Protein AF-A0A2N0NJD1-F1 (afdb_monomer)

Nearest PDB structures (foldseek):
  6ifa-assembly2_C  TM=8.852E-01  e=9.159E-03  Entamoeba histolytica HM-1:IMSS
  6ifb-assembly1_B  TM=8.569E-01  e=1.689E-02  Entamoeba histolytica HM-1:IMSS
  4owl-assembly1_D  TM=7.305E-01  e=5.613E-03  Vibrio vulnificus CMCP6
  6e4r-assembly2_B  TM=7.766E-01  e=2.756E-02  Drosophila melanogaster
  6i0z-assembly2_B  TM=6.378E-01  e=3.470E+00  Homo sapiens

Sequence (253 aa):
MQLWYFNGGFIVNKRSGFVLDVVVGAKCQTGTRIVQYQKHDEPSRGQEWEYNYEDNSFYLKFNRNFVLDVSGTNIIHLWDKHGGKNQQFISQKWDGDSAVIENSETNIIDNFKFLPKLSQNFLEILDDDEYYDVNIEVANWMEQNFDLIYQTSYEIDSFLDLQSYYNDLISNEPDKIFKSPQITVIQNDNLQISEIQVWEHVLKWGVSQNSAKLPSNLEDYLQEDFNTLKNTLRQYIPFIRFYNLTSKEVNHQ

Structure (mmCIF, N/CA/C/O backbone):
data_AF-A0A2N0NJD1-F1
#
_entry.id   AF-A0A2N0NJD1-F1
#
loop_
_atom_site.group_PDB
_atom_site.id
_atom_site.type_symbol
_atom_site.label_atom_id
_atom_site.label_alt_id
_atom_site.label_comp_id
_atom_site.label_asym_id
_atom_site.label_entity_id
_atom_site.label_seq_id
_atom_site.pdbx_PDB_ins_code
_atom_site.Cartn_x
_atom_site.Cartn_y
_atom_site.Cartn_z
_atom_site.occupancy
_atom_site.B_iso_or_equiv
_atom_site.auth_seq_id
_atom_site.auth_comp_id
_atom_site.auth_asym_id
_atom_site.auth_atom_id
_atom_site.pdbx_PDB_model_num
ATOM 1 N N . MET A 1 1 ? -1.152 -7.306 -11.206 1.00 40.81 1 MET A N 1
ATOM 2 C CA . MET A 1 1 ? 0.180 -7.855 -10.900 1.00 40.81 1 MET A CA 1
ATOM 3 C C . MET A 1 1 ? 0.562 -8.970 -11.867 1.00 40.81 1 MET A C 1
ATOM 5 O O . MET A 1 1 ? -0.055 -10.038 -11.879 1.00 40.81 1 MET A O 1
ATOM 9 N N . GLN A 1 2 ? 1.576 -8.709 -12.688 1.00 43.69 2 GLN A N 1
ATOM 10 C CA . GLN A 1 2 ? 2.369 -9.738 -13.353 1.00 43.69 2 GLN A CA 1
ATOM 11 C C . GLN A 1 2 ? 3.637 -9.911 -12.515 1.00 43.69 2 GLN A C 1
ATOM 13 O O . GLN A 1 2 ? 4.541 -9.091 -12.581 1.00 43.69 2 GLN A O 1
ATOM 18 N N . LEU A 1 3 ? 3.667 -10.931 -11.662 1.00 58.75 3 LEU A N 1
ATOM 19 C CA . LEU A 1 3 ? 4.837 -11.222 -10.839 1.00 58.75 3 LEU A CA 1
ATOM 20 C C . LEU A 1 3 ? 5.827 -12.031 -11.678 1.00 58.75 3 LEU A C 1
ATOM 22 O O . LEU A 1 3 ? 5.439 -13.069 -12.207 1.00 58.75 3 LEU A O 1
ATOM 26 N N . TRP A 1 4 ? 7.074 -11.580 -11.794 1.00 72.69 4 TRP A N 1
ATOM 27 C CA . TRP A 1 4 ? 8.116 -12.253 -12.573 1.00 72.69 4 TRP A CA 1
ATOM 28 C C . TRP A 1 4 ? 9.214 -12.797 -11.661 1.00 72.69 4 TRP A C 1
ATOM 30 O O . TRP A 1 4 ? 9.574 -12.156 -10.678 1.00 72.69 4 TRP A O 1
ATOM 40 N N . TYR A 1 5 ? 9.751 -13.974 -11.975 1.00 73.44 5 TYR A N 1
ATOM 41 C CA . TYR A 1 5 ? 10.909 -14.535 -11.280 1.00 73.44 5 TYR A CA 1
ATOM 42 C C . TYR A 1 5 ? 11.916 -15.102 -12.276 1.00 73.44 5 TYR A C 1
ATOM 44 O O . TYR A 1 5 ? 11.545 -15.650 -13.313 1.00 73.44 5 TYR A O 1
ATOM 52 N N . PHE A 1 6 ? 13.200 -14.984 -11.948 1.00 78.62 6 PHE A N 1
ATOM 53 C CA . PHE A 1 6 ? 14.270 -15.608 -12.713 1.00 78.62 6 PHE A CA 1
ATOM 54 C C . PHE A 1 6 ? 14.612 -16.971 -12.111 1.00 78.62 6 PHE A C 1
ATOM 56 O O . PHE A 1 6 ? 14.888 -17.075 -10.918 1.00 78.62 6 PHE A O 1
ATOM 63 N N . ASN A 1 7 ? 14.593 -18.025 -12.926 1.00 78.56 7 ASN A N 1
ATOM 64 C CA . ASN A 1 7 ? 14.835 -19.400 -12.469 1.00 78.56 7 ASN A CA 1
ATOM 65 C C . ASN A 1 7 ? 16.216 -19.956 -12.863 1.00 78.56 7 ASN A C 1
ATOM 67 O O . ASN A 1 7 ? 16.412 -21.169 -12.832 1.00 78.56 7 ASN A O 1
ATOM 71 N N . GLY A 1 8 ? 17.157 -19.090 -13.253 1.00 76.62 8 GLY A N 1
ATOM 72 C CA . GLY A 1 8 ? 18.490 -19.496 -13.713 1.00 76.62 8 GLY A CA 1
ATOM 73 C C . GLY A 1 8 ? 18.597 -19.758 -15.218 1.00 76.62 8 GLY A C 1
ATOM 74 O O . GLY A 1 8 ? 19.652 -20.178 -15.682 1.00 76.62 8 GLY A O 1
ATOM 75 N N . GLY A 1 9 ? 17.533 -19.501 -15.981 1.00 83.44 9 GLY A N 1
ATOM 76 C CA . GLY A 1 9 ? 17.564 -19.553 -17.447 1.00 83.44 9 GLY A CA 1
ATOM 77 C C . GLY A 1 9 ? 16.397 -18.836 -18.124 1.00 83.44 9 GLY A C 1
ATOM 78 O O . GLY A 1 9 ? 16.522 -18.397 -19.259 1.00 83.44 9 GLY A O 1
ATOM 79 N N . PHE A 1 10 ? 15.279 -18.665 -17.421 1.00 85.62 10 PHE A N 1
ATOM 80 C CA . PHE A 1 10 ? 14.082 -17.996 -17.915 1.00 85.62 10 PHE A CA 1
ATOM 81 C C . PHE A 1 10 ? 13.632 -16.930 -16.928 1.00 85.62 10 PHE A C 1
ATOM 83 O O . PHE A 1 10 ? 13.703 -17.124 -15.711 1.00 85.62 10 PHE A O 1
ATOM 90 N N . ILE A 1 11 ? 13.102 -15.836 -17.463 1.00 85.44 11 ILE A N 1
ATOM 91 C CA . ILE A 1 11 ? 12.341 -14.851 -16.698 1.00 85.44 11 ILE A CA 1
ATOM 92 C C . ILE A 1 11 ? 10.868 -15.215 -16.878 1.00 85.44 11 ILE A C 1
ATOM 94 O O . ILE A 1 11 ? 10.326 -15.105 -17.978 1.00 85.44 11 ILE A O 1
ATOM 98 N N . VAL A 1 12 ? 10.252 -15.733 -15.817 1.00 80.25 12 VAL A N 1
ATOM 99 C CA . VAL A 1 12 ? 8.957 -16.421 -15.849 1.00 80.25 12 VAL A CA 1
ATOM 100 C C . VAL A 1 12 ? 7.902 -15.589 -15.142 1.00 80.25 12 VAL A C 1
ATOM 102 O O . VAL A 1 12 ? 8.097 -15.159 -14.007 1.00 80.25 12 VAL A O 1
ATOM 105 N N . ASN A 1 13 ? 6.751 -15.417 -15.775 1.00 79.31 13 ASN A N 1
ATOM 106 C CA . ASN A 1 13 ? 5.576 -14.858 -15.140 1.00 79.31 13 ASN A CA 1
ATOM 107 C C . ASN A 1 13 ? 4.941 -15.906 -14.217 1.00 79.31 13 ASN A C 1
ATOM 109 O O . ASN A 1 13 ? 4.475 -16.950 -14.664 1.00 79.31 13 ASN A O 1
ATOM 113 N N . LYS A 1 14 ? 4.876 -15.625 -12.919 1.00 71.12 14 LYS A N 1
ATOM 114 C CA . LYS A 1 14 ? 4.351 -16.529 -11.890 1.00 71.12 14 LYS A CA 1
ATOM 115 C C . LYS A 1 14 ? 2.867 -16.861 -12.073 1.00 71.12 14 LYS A C 1
ATOM 117 O O . LYS A 1 14 ? 2.434 -17.919 -11.632 1.00 71.12 14 LYS A O 1
ATOM 122 N N . ARG A 1 15 ? 2.079 -15.967 -12.684 1.00 69.00 15 ARG A N 1
ATOM 123 C CA . ARG A 1 15 ? 0.630 -16.155 -12.867 1.00 69.00 15 ARG A CA 1
ATOM 124 C C . ARG A 1 15 ? 0.319 -17.015 -14.087 1.00 69.00 15 ARG A C 1
ATOM 126 O O . ARG A 1 15 ? -0.526 -17.897 -13.995 1.00 69.00 15 ARG A O 1
ATOM 133 N N . SER A 1 16 ? 0.944 -16.720 -15.225 1.00 82.00 16 SER A N 1
ATOM 134 C CA . SER A 1 16 ? 0.664 -17.405 -16.494 1.00 82.00 16 SER A CA 1
ATOM 135 C C . SER A 1 16 ? 1.590 -18.595 -16.756 1.00 82.00 16 SER A C 1
ATOM 137 O O . SER A 1 16 ? 1.251 -19.462 -17.554 1.00 82.00 16 SER A O 1
ATOM 139 N N . GLY A 1 17 ? 2.767 -18.635 -16.123 1.00 82.62 17 GLY A N 1
ATOM 140 C CA . GLY A 1 17 ? 3.843 -19.572 -16.453 1.00 82.62 17 GLY A CA 1
ATOM 141 C C . GLY A 1 17 ? 4.564 -19.251 -17.769 1.00 82.62 17 GLY A C 1
ATOM 142 O O . GLY A 1 17 ? 5.459 -19.993 -18.169 1.00 82.62 17 GLY A O 1
ATOM 143 N N . PHE A 1 18 ? 4.188 -18.168 -18.456 1.00 86.31 18 PHE A N 1
ATOM 144 C CA . PHE A 1 18 ? 4.833 -17.726 -19.691 1.00 86.31 18 PHE A CA 1
ATOM 145 C C . PHE A 1 18 ? 6.185 -17.074 -19.402 1.00 86.31 18 PHE A C 1
ATOM 147 O O . PHE A 1 18 ? 6.444 -16.610 -18.292 1.00 86.31 18 PHE A O 1
ATOM 154 N N . VAL A 1 19 ? 7.049 -17.034 -20.410 1.00 88.00 19 VAL A N 1
ATOM 155 C CA . VAL A 1 19 ? 8.419 -16.526 -20.290 1.00 88.00 19 VAL A CA 1
ATOM 156 C C . VAL A 1 19 ? 8.608 -15.265 -21.125 1.00 88.00 19 VAL A C 1
ATOM 158 O O . VAL A 1 19 ? 7.878 -15.048 -22.097 1.00 88.00 19 VAL A O 1
ATOM 161 N N . LEU A 1 20 ? 9.572 -14.422 -20.740 1.00 86.69 20 LEU A N 1
ATOM 162 C CA . LEU A 1 20 ? 10.016 -13.326 -21.599 1.00 86.69 20 LEU A CA 1
ATOM 163 C C . LEU A 1 20 ? 10.683 -13.893 -22.847 1.00 86.69 20 LEU A C 1
ATOM 165 O O . LEU A 1 20 ? 11.648 -14.651 -22.757 1.00 86.69 20 LEU A O 1
ATOM 169 N N . ASP A 1 21 ? 10.163 -13.481 -23.992 1.00 87.19 21 ASP A N 1
ATOM 170 C CA . ASP A 1 21 ? 10.585 -13.905 -25.312 1.00 87.19 21 ASP A CA 1
ATOM 171 C C . ASP A 1 21 ? 10.929 -12.670 -26.141 1.00 87.19 21 ASP A C 1
ATOM 173 O O . ASP A 1 21 ? 10.104 -11.779 -26.366 1.00 87.19 21 ASP A O 1
ATOM 177 N N . VAL A 1 22 ? 12.170 -12.594 -26.599 1.00 85.44 22 VAL A N 1
ATOM 178 C CA . VAL A 1 22 ? 12.527 -11.702 -27.696 1.00 85.44 22 VAL A CA 1
ATOM 179 C C . VAL A 1 22 ? 12.007 -12.364 -28.956 1.00 85.44 22 VAL A C 1
ATOM 181 O O . VAL A 1 22 ? 12.468 -13.448 -29.289 1.00 85.44 22 VAL A O 1
ATOM 184 N N . VAL A 1 23 ? 11.104 -11.716 -29.697 1.00 73.12 23 VAL A N 1
ATOM 185 C CA . VAL A 1 23 ? 10.629 -12.262 -30.979 1.00 73.12 23 VAL A CA 1
ATOM 186 C C . VAL A 1 23 ? 11.796 -12.293 -31.968 1.00 73.12 23 VAL A C 1
ATOM 188 O O . VAL A 1 23 ? 12.045 -11.340 -32.708 1.00 73.12 23 VAL A O 1
ATOM 191 N N . VAL A 1 24 ? 12.549 -13.394 -31.961 1.00 64.06 24 VAL A N 1
ATOM 192 C CA . VAL A 1 24 ? 13.722 -13.585 -32.807 1.00 64.06 24 VAL A CA 1
ATOM 193 C C . VAL A 1 24 ? 13.233 -13.983 -34.195 1.00 64.06 24 VAL A C 1
ATOM 195 O O . VAL A 1 24 ? 13.173 -15.154 -34.556 1.00 64.06 24 VAL A O 1
ATOM 198 N N . GLY A 1 25 ? 12.836 -12.989 -34.989 1.00 61.75 25 GLY A N 1
ATOM 199 C CA . GLY A 1 25 ? 12.735 -13.150 -36.437 1.00 61.75 25 GLY A CA 1
ATOM 200 C C . GLY A 1 25 ? 14.124 -13.309 -37.076 1.00 61.75 25 GLY A C 1
ATOM 201 O O . GLY A 1 25 ? 15.114 -13.624 -36.420 1.00 61.75 25 GLY A O 1
ATOM 202 N N . ALA A 1 26 ? 14.243 -13.014 -38.373 1.00 51.12 26 ALA A N 1
ATOM 203 C CA . ALA A 1 26 ? 15.507 -13.157 -39.109 1.00 51.12 26 ALA A CA 1
ATOM 204 C C . ALA A 1 26 ? 16.665 -12.262 -38.604 1.00 51.12 26 ALA A C 1
ATOM 206 O O . ALA A 1 26 ? 17.809 -12.484 -39.001 1.00 51.12 26 ALA A O 1
ATOM 207 N N . LYS A 1 27 ? 16.404 -11.252 -37.756 1.00 62.44 27 LYS A N 1
ATOM 208 C CA . LYS A 1 27 ? 17.434 -10.384 -37.160 1.00 62.44 27 LYS A CA 1
ATOM 209 C C . LYS A 1 27 ? 17.058 -9.982 -35.731 1.00 62.44 27 LYS A C 1
ATOM 211 O O . LYS A 1 27 ? 16.121 -9.217 -35.533 1.00 62.44 27 LYS A O 1
ATOM 216 N N . CYS A 1 28 ? 17.817 -10.480 -34.756 1.00 73.06 28 CYS A N 1
ATOM 217 C CA . CYS A 1 28 ? 17.850 -9.938 -33.398 1.00 73.06 28 CYS A CA 1
ATOM 218 C C . CYS A 1 28 ? 18.670 -8.645 -33.423 1.00 73.06 28 CYS A C 1
ATOM 220 O O . CYS A 1 28 ? 19.856 -8.691 -33.752 1.00 73.06 28 CYS A O 1
ATOM 222 N N . GLN A 1 29 ? 18.049 -7.511 -33.118 1.00 81.25 29 GLN A N 1
ATOM 223 C CA . GLN A 1 29 ? 18.710 -6.205 -33.147 1.00 81.25 29 GLN A CA 1
ATOM 224 C C . GLN A 1 29 ? 18.213 -5.295 -32.022 1.00 81.25 29 GLN A C 1
ATOM 226 O O . GLN A 1 29 ? 17.170 -5.534 -31.414 1.00 81.25 29 GLN A O 1
ATOM 231 N N . THR A 1 30 ? 18.950 -4.227 -31.780 1.00 78.50 30 THR A N 1
ATOM 232 C CA . THR A 1 30 ? 18.611 -3.155 -30.845 1.00 78.50 30 THR A CA 1
ATOM 233 C C . THR A 1 30 ? 17.208 -2.603 -31.108 1.00 78.50 30 THR A C 1
ATOM 235 O O . THR A 1 30 ? 16.829 -2.352 -32.254 1.00 78.50 30 THR A O 1
ATOM 238 N N . GLY A 1 31 ? 16.409 -2.475 -30.049 1.00 72.12 31 GLY A N 1
ATOM 239 C CA . GLY A 1 31 ? 15.007 -2.061 -30.110 1.00 72.12 31 GLY A CA 1
ATOM 240 C C . GLY A 1 31 ? 14.023 -3.186 -30.441 1.00 72.12 31 GLY A C 1
ATOM 241 O O . GLY A 1 31 ? 12.837 -2.914 -30.630 1.00 72.12 31 GLY A O 1
ATOM 242 N N . THR A 1 32 ? 14.468 -4.450 -30.512 1.00 75.06 32 THR A N 1
ATOM 243 C CA . THR A 1 32 ? 13.540 -5.582 -30.681 1.00 75.06 32 THR A CA 1
ATOM 244 C C . THR A 1 32 ? 12.608 -5.664 -29.476 1.00 75.06 32 THR A C 1
ATOM 246 O O . THR A 1 32 ? 13.049 -5.671 -28.323 1.00 75.06 32 THR A O 1
ATOM 249 N N . ARG A 1 33 ? 11.302 -5.725 -29.753 1.00 71.69 33 ARG A N 1
ATOM 250 C CA . ARG A 1 33 ? 10.270 -5.793 -28.720 1.00 71.69 33 ARG A CA 1
ATOM 251 C C . ARG A 1 33 ? 10.317 -7.138 -28.001 1.00 71.69 33 ARG A C 1
ATOM 253 O O . ARG A 1 33 ? 10.397 -8.189 -28.639 1.00 71.69 33 ARG A O 1
ATOM 260 N N . ILE A 1 34 ? 10.208 -7.078 -26.680 1.00 83.00 34 ILE A N 1
ATOM 261 C CA . ILE A 1 34 ? 10.097 -8.249 -25.816 1.00 83.00 34 ILE A CA 1
ATOM 262 C C . ILE A 1 34 ? 8.618 -8.509 -25.566 1.00 83.00 34 ILE A C 1
ATOM 264 O O . ILE A 1 34 ? 7.840 -7.583 -25.333 1.00 83.00 34 ILE A O 1
ATOM 268 N N . VAL A 1 35 ? 8.219 -9.768 -25.669 1.00 81.81 35 VAL A N 1
ATOM 269 C CA . VAL A 1 35 ? 6.849 -10.214 -25.438 1.00 81.81 35 VAL A CA 1
ATOM 270 C C . VAL A 1 35 ? 6.832 -11.286 -24.360 1.00 81.81 35 VAL A C 1
ATOM 272 O O . VAL A 1 35 ? 7.845 -11.898 -24.040 1.00 81.81 35 VAL A O 1
ATOM 275 N N . GLN A 1 36 ? 5.656 -11.528 -23.802 1.00 84.38 36 GLN A N 1
ATOM 276 C CA . GLN A 1 36 ? 5.410 -12.707 -22.989 1.00 84.38 36 GLN A CA 1
ATOM 277 C C . GLN A 1 36 ? 4.881 -13.819 -23.901 1.00 84.38 36 GLN A C 1
ATOM 279 O O . GLN A 1 36 ? 3.891 -13.602 -24.603 1.00 84.38 36 GLN A O 1
ATOM 284 N N . TYR A 1 37 ? 5.494 -15.003 -23.876 1.00 84.06 37 TYR A N 1
ATOM 285 C CA . TYR A 1 37 ? 5.069 -16.125 -24.716 1.00 84.06 37 TYR A CA 1
ATOM 286 C C . TYR A 1 37 ? 5.163 -17.470 -23.992 1.00 84.06 37 TYR A C 1
ATOM 288 O O . TYR A 1 37 ? 5.850 -17.609 -22.976 1.00 84.06 37 TYR A O 1
ATOM 296 N N . GLN A 1 38 ? 4.450 -18.473 -24.506 1.00 90.56 38 GLN A N 1
ATOM 297 C CA . GLN A 1 38 ? 4.580 -19.836 -24.009 1.00 90.56 38 GLN A CA 1
ATOM 298 C C . GLN A 1 38 ? 6.032 -20.297 -24.177 1.00 90.56 38 GLN A C 1
ATOM 300 O O . GLN A 1 38 ? 6.667 -20.031 -25.198 1.00 90.56 38 GLN A O 1
ATOM 305 N N . LYS A 1 39 ? 6.569 -20.984 -23.167 1.00 89.25 39 LYS A N 1
ATOM 306 C CA . LYS A 1 39 ? 7.901 -21.576 -23.269 1.00 89.25 39 LYS A CA 1
ATOM 307 C C . LYS A 1 39 ? 7.931 -22.556 -24.451 1.00 89.25 39 LYS A C 1
ATOM 309 O O . LYS A 1 39 ? 7.095 -23.457 -24.504 1.00 89.25 39 LYS A O 1
ATOM 314 N N . HIS A 1 40 ? 8.870 -22.365 -25.376 1.00 85.62 40 HIS A N 1
ATOM 315 C CA . HIS A 1 40 ? 9.064 -23.258 -26.523 1.00 85.62 40 HIS A CA 1
ATOM 316 C C . HIS A 1 40 ? 9.775 -24.551 -26.102 1.00 85.62 40 HIS A C 1
ATOM 318 O O . HIS A 1 40 ? 10.493 -24.583 -25.097 1.00 85.62 40 HIS A O 1
ATOM 324 N N . ASP A 1 41 ? 9.615 -25.601 -26.907 1.00 80.81 41 ASP A N 1
ATOM 325 C CA . ASP A 1 41 ? 10.449 -26.797 -26.798 1.00 80.81 41 ASP A CA 1
ATOM 326 C C . ASP A 1 41 ? 11.899 -26.442 -27.185 1.00 80.81 41 ASP A C 1
ATOM 328 O O . ASP A 1 41 ? 12.151 -25.787 -28.197 1.00 80.81 41 ASP A O 1
ATOM 332 N N . GLU A 1 42 ? 12.855 -26.818 -26.333 1.00 68.12 42 GLU A N 1
ATOM 333 C CA . GLU A 1 42 ? 14.268 -26.426 -26.434 1.00 68.12 42 GLU A CA 1
ATOM 334 C C . GLU A 1 42 ? 14.934 -26.868 -27.753 1.00 68.12 42 GLU A C 1
ATOM 336 O O . GLU A 1 42 ? 14.717 -28.005 -28.191 1.00 68.12 42 GLU A O 1
ATOM 341 N N . PRO A 1 43 ? 15.825 -26.036 -28.344 1.00 66.12 43 PRO A N 1
ATOM 342 C CA . PRO A 1 43 ? 16.342 -24.760 -27.822 1.00 66.12 43 PRO A CA 1
ATOM 343 C C . PRO A 1 43 ? 15.607 -23.512 -28.351 1.00 66.12 43 PRO A C 1
ATOM 345 O O . PRO A 1 43 ? 15.328 -23.403 -29.548 1.00 66.12 43 PRO A O 1
ATOM 348 N N . SER A 1 44 ? 15.402 -22.510 -27.484 1.00 77.12 44 SER A N 1
ATOM 349 C CA . SER A 1 44 ? 14.759 -21.234 -27.838 1.00 77.12 44 SER A CA 1
ATOM 350 C C . SER A 1 44 ? 15.598 -20.031 -27.428 1.00 77.12 44 SER A C 1
ATOM 352 O O . SER A 1 44 ? 15.517 -19.495 -26.323 1.00 77.12 44 SER A O 1
ATOM 354 N N . ARG A 1 45 ? 16.375 -19.545 -28.396 1.00 81.56 45 ARG A N 1
ATOM 355 C CA . ARG A 1 45 ? 17.339 -18.458 -28.198 1.00 81.56 45 ARG A CA 1
ATOM 356 C C . ARG A 1 45 ? 16.704 -17.163 -27.679 1.00 81.56 45 ARG A C 1
ATOM 358 O O . ARG A 1 45 ? 17.362 -16.441 -26.944 1.00 81.56 45 ARG A O 1
ATOM 365 N N . GLY A 1 46 ? 15.453 -16.872 -28.037 1.00 85.44 46 GLY A N 1
ATOM 366 C CA . GLY A 1 46 ? 14.742 -15.662 -27.598 1.00 85.44 46 GLY A CA 1
ATOM 367 C C . GLY A 1 46 ? 14.28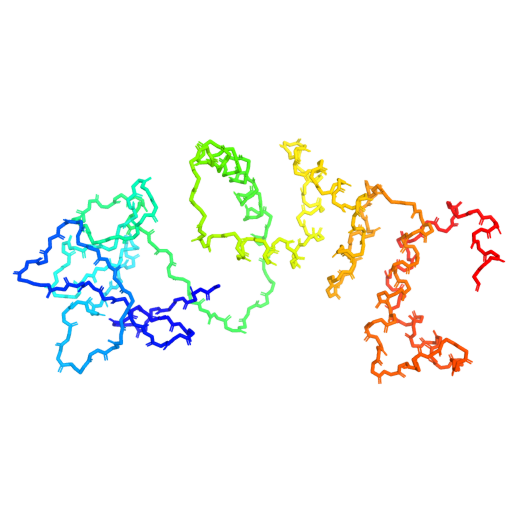1 -15.675 -26.144 1.00 85.44 46 GLY A C 1
ATOM 368 O O . GLY A 1 46 ? 13.976 -14.615 -25.603 1.00 85.44 46 GLY A O 1
ATOM 369 N N . GLN A 1 47 ? 14.244 -16.853 -25.514 1.00 89.81 47 GLN A N 1
ATOM 370 C CA . GLN A 1 47 ? 13.678 -17.055 -24.177 1.00 89.81 47 GLN A CA 1
ATOM 371 C C . GLN A 1 47 ? 14.728 -17.367 -23.106 1.00 89.81 47 GLN A C 1
ATOM 373 O O . GLN A 1 47 ? 14.395 -17.419 -21.922 1.00 89.81 47 GLN A O 1
ATOM 378 N N . GLU A 1 48 ? 15.979 -17.592 -23.509 1.00 90.44 48 GLU A N 1
ATOM 379 C CA . GLU A 1 48 ? 17.077 -17.955 -22.617 1.00 90.44 48 GLU A CA 1
ATOM 380 C C . GLU A 1 48 ? 17.866 -16.719 -22.162 1.00 90.44 48 GLU A C 1
ATOM 382 O O . GLU A 1 48 ? 18.543 -16.053 -22.954 1.00 90.44 48 GLU A O 1
ATOM 387 N N . TRP A 1 49 ? 17.830 -16.463 -20.857 1.00 89.88 49 TRP A N 1
ATOM 388 C CA . TRP A 1 49 ? 18.435 -15.308 -20.202 1.00 89.88 49 TRP A CA 1
ATOM 389 C C . TRP A 1 49 ? 19.466 -15.736 -19.156 1.00 89.88 49 TRP A C 1
ATOM 391 O O . TRP A 1 49 ? 19.299 -16.741 -18.467 1.00 89.88 49 TRP A O 1
ATOM 401 N N . GLU A 1 50 ? 20.508 -14.930 -18.990 1.00 90.25 50 GLU A N 1
ATOM 402 C CA . GLU A 1 50 ? 21.464 -15.014 -17.885 1.00 90.25 50 GLU A CA 1
ATOM 403 C C . GLU A 1 50 ? 21.463 -13.681 -17.119 1.00 90.25 50 GLU A C 1
ATOM 405 O O . GLU A 1 50 ? 21.155 -12.629 -17.684 1.00 90.25 50 GLU A O 1
ATOM 410 N N . TYR A 1 51 ? 21.792 -13.726 -15.827 1.00 84.31 51 TYR A N 1
ATOM 411 C CA . TYR A 1 51 ? 21.906 -12.542 -14.975 1.00 84.31 51 TYR A CA 1
ATOM 412 C C . TYR A 1 51 ? 23.365 -12.324 -14.584 1.00 84.31 51 TYR A C 1
ATOM 414 O O . TYR A 1 51 ? 24.023 -13.244 -14.091 1.00 84.31 51 TYR A O 1
ATOM 422 N N . ASN A 1 52 ? 23.873 -11.115 -14.800 1.00 84.12 52 ASN A N 1
ATOM 423 C CA . 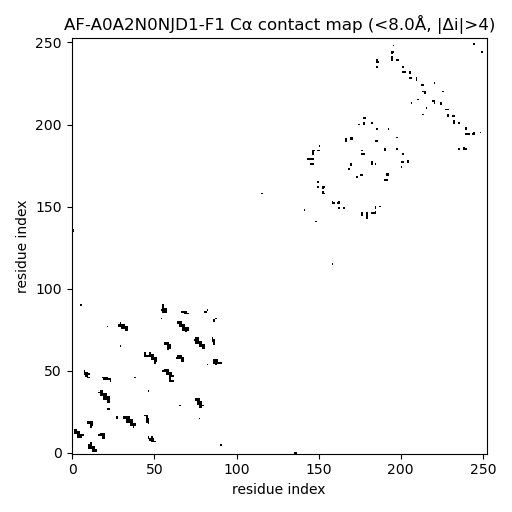ASN A 1 52 ? 25.184 -10.711 -14.321 1.00 84.12 52 ASN A CA 1
ATOM 424 C C . ASN A 1 52 ? 25.045 -9.985 -12.978 1.00 84.12 52 ASN A C 1
ATOM 426 O O . ASN A 1 52 ? 24.475 -8.903 -12.909 1.00 84.12 52 ASN A O 1
ATOM 430 N N . TYR A 1 53 ? 25.612 -10.560 -11.919 1.00 80.44 53 TYR A N 1
ATOM 431 C CA . TYR A 1 53 ? 25.587 -9.974 -10.577 1.00 80.44 53 TYR A CA 1
ATOM 432 C C . TYR A 1 53 ? 26.562 -8.800 -10.400 1.00 80.44 53 TYR A C 1
ATOM 434 O O . TYR A 1 53 ? 26.404 -8.035 -9.456 1.00 80.44 53 TYR A O 1
ATOM 442 N N . GLU A 1 54 ? 27.564 -8.645 -11.273 1.00 83.62 54 GLU A N 1
ATOM 443 C CA . GLU A 1 54 ? 28.544 -7.552 -11.161 1.00 83.62 54 GLU A CA 1
ATOM 444 C C . GLU A 1 54 ? 27.961 -6.200 -11.591 1.00 83.62 54 GLU A C 1
ATOM 446 O O . GLU A 1 54 ? 28.292 -5.169 -11.011 1.00 83.62 54 GLU A O 1
ATOM 451 N N . ASP A 1 55 ? 27.081 -6.202 -12.594 1.00 82.81 55 ASP A N 1
ATOM 452 C CA . ASP A 1 55 ? 26.455 -4.993 -13.145 1.00 82.81 55 ASP A CA 1
ATOM 453 C C . ASP A 1 55 ? 24.921 -5.028 -13.114 1.00 82.81 55 ASP A C 1
ATOM 455 O O . ASP A 1 55 ? 24.273 -4.117 -13.621 1.00 82.81 55 ASP A O 1
ATOM 459 N N . ASN A 1 56 ? 24.344 -6.062 -12.502 1.00 80.88 56 ASN A N 1
ATOM 460 C CA . ASN A 1 56 ? 22.908 -6.278 -12.367 1.00 80.88 56 ASN A CA 1
ATOM 461 C C . ASN A 1 56 ? 22.138 -6.343 -13.702 1.00 80.88 56 ASN A C 1
ATOM 463 O O . ASN A 1 56 ? 20.961 -5.995 -13.748 1.00 80.88 56 ASN A O 1
ATOM 467 N N . SER A 1 57 ? 22.763 -6.784 -14.799 1.00 83.62 57 SER A N 1
ATOM 468 C CA . SER A 1 57 ? 22.099 -6.874 -16.110 1.00 83.62 57 SER A CA 1
ATOM 469 C C . SER A 1 57 ? 21.557 -8.271 -16.427 1.00 83.62 57 SER A C 1
ATOM 471 O O . SER A 1 57 ? 22.217 -9.286 -16.200 1.00 83.62 57 SER A O 1
ATOM 473 N N . PHE A 1 58 ? 20.361 -8.327 -17.019 1.00 87.81 58 PHE A N 1
ATOM 474 C CA . PHE A 1 58 ? 19.856 -9.522 -17.701 1.00 87.81 58 PHE A CA 1
ATOM 475 C C . PHE A 1 58 ? 20.243 -9.467 -19.173 1.00 87.81 58 PHE A C 1
ATOM 477 O O . PHE A 1 58 ? 19.972 -8.465 -19.830 1.00 87.81 58 PHE A O 1
ATOM 484 N N . TYR A 1 59 ? 20.823 -10.538 -19.705 1.00 92.19 59 TYR A N 1
ATOM 485 C CA . TYR A 1 59 ? 21.235 -10.623 -21.105 1.00 92.19 59 TYR A CA 1
ATOM 486 C C . TYR A 1 59 ? 20.798 -11.925 -21.756 1.00 92.19 59 TYR A C 1
ATOM 488 O O . TYR A 1 59 ? 20.606 -12.943 -21.090 1.00 92.19 59 TYR A O 1
ATOM 496 N N . LEU A 1 60 ? 20.671 -11.897 -23.081 1.00 90.06 60 LEU A N 1
ATOM 497 C CA . LEU A 1 60 ? 20.390 -13.098 -23.857 1.00 90.06 60 LEU A CA 1
ATOM 498 C C . LEU A 1 60 ? 21.580 -14.050 -23.795 1.00 90.06 60 LEU A C 1
ATOM 500 O O . LEU A 1 60 ? 22.706 -13.691 -24.149 1.00 90.06 60 LEU A O 1
ATOM 504 N N . LYS A 1 61 ? 21.325 -15.305 -23.431 1.00 90.31 61 LYS A N 1
ATOM 505 C CA . LYS A 1 61 ? 22.372 -16.323 -23.285 1.00 90.31 61 LYS A CA 1
ATOM 506 C C . LYS A 1 61 ? 23.184 -16.537 -24.567 1.00 90.31 61 LYS A C 1
ATOM 508 O O . LYS A 1 61 ? 24.393 -16.749 -24.509 1.00 90.31 61 LYS A O 1
ATOM 513 N N . PHE A 1 62 ? 22.549 -16.436 -25.738 1.00 87.88 62 PHE A N 1
ATOM 514 C CA . PHE A 1 62 ? 23.232 -16.592 -27.028 1.00 87.88 62 PHE A CA 1
ATOM 515 C C . PHE A 1 62 ? 23.979 -15.332 -27.502 1.00 87.88 62 PHE A C 1
ATOM 517 O O . PHE A 1 62 ? 24.797 -15.434 -28.418 1.00 87.88 62 PHE A O 1
ATOM 524 N N . ASN A 1 63 ? 23.699 -14.155 -26.928 1.00 89.31 63 ASN A N 1
ATOM 525 C CA . ASN A 1 63 ? 24.381 -12.906 -27.261 1.00 89.31 63 ASN A CA 1
ATOM 526 C C . ASN A 1 63 ? 24.376 -11.926 -26.077 1.00 89.31 63 ASN A C 1
ATOM 528 O O . ASN A 1 63 ? 23.434 -11.160 -25.880 1.00 89.31 63 ASN A O 1
ATOM 532 N N . ARG A 1 64 ? 25.493 -11.906 -25.345 1.00 91.56 64 ARG A N 1
ATOM 533 C CA . ARG A 1 64 ? 25.678 -11.111 -24.120 1.00 91.56 64 ARG A CA 1
ATOM 534 C C . ARG A 1 64 ? 25.773 -9.600 -24.346 1.00 91.56 64 ARG A C 1
ATOM 536 O O . ARG A 1 64 ? 25.757 -8.846 -23.377 1.00 91.56 64 ARG A O 1
ATOM 543 N N . ASN A 1 65 ? 25.886 -9.162 -25.602 1.00 92.62 65 ASN A N 1
ATOM 544 C CA . ASN A 1 65 ? 25.851 -7.739 -25.939 1.00 92.62 65 ASN A CA 1
ATOM 545 C C . ASN A 1 65 ? 24.433 -7.178 -25.858 1.00 92.62 65 ASN A C 1
ATOM 547 O O . ASN A 1 65 ? 24.285 -5.969 -25.745 1.00 92.62 65 ASN A O 1
ATOM 551 N N . PHE A 1 66 ? 23.412 -8.037 -25.910 1.00 91.62 66 PHE A N 1
ATOM 552 C CA . PHE A 1 66 ? 22.026 -7.623 -25.805 1.00 91.62 66 PHE A CA 1
ATOM 553 C C . PHE A 1 66 ? 21.485 -7.870 -24.402 1.00 91.62 66 PHE A C 1
ATOM 555 O O . PHE A 1 66 ? 21.426 -9.012 -23.937 1.00 91.62 66 PHE A O 1
ATOM 562 N N . VAL A 1 67 ? 21.069 -6.787 -23.755 1.00 91.88 67 VAL A N 1
ATOM 563 C CA . VAL A 1 67 ? 20.519 -6.776 -22.399 1.00 91.88 67 VAL A CA 1
ATOM 564 C C . VAL A 1 67 ? 19.069 -6.307 -22.397 1.00 91.88 67 VAL A C 1
ATOM 566 O O . VAL A 1 67 ? 18.602 -5.686 -23.357 1.00 91.88 67 VAL A O 1
ATOM 569 N N . LEU A 1 68 ? 18.359 -6.601 -21.308 1.00 87.25 68 LEU A N 1
ATOM 570 C CA . LEU A 1 68 ? 17.141 -5.873 -20.976 1.00 87.25 68 LEU A CA 1
ATOM 571 C C . LEU A 1 68 ? 17.485 -4.398 -20.762 1.00 87.25 68 LEU A C 1
ATOM 573 O O . LEU A 1 68 ? 18.434 -4.068 -20.053 1.00 87.25 68 LEU A O 1
ATOM 577 N N . ASP A 1 69 ? 16.700 -3.525 -21.374 1.00 85.44 69 ASP A N 1
ATOM 578 C CA . ASP A 1 69 ? 16.831 -2.081 -21.241 1.00 85.44 69 ASP A CA 1
ATOM 579 C C . ASP A 1 69 ? 15.438 -1.462 -21.117 1.00 85.44 69 ASP A C 1
ATOM 581 O O . ASP A 1 69 ? 14.481 -1.893 -21.773 1.00 85.44 69 ASP A O 1
ATOM 585 N N . VAL A 1 70 ? 15.326 -0.472 -20.237 1.00 76.50 70 VAL A N 1
ATOM 586 C CA . VAL A 1 70 ? 14.145 0.374 -20.112 1.00 76.50 70 VAL A CA 1
ATOM 587 C C . VAL A 1 70 ? 14.366 1.645 -20.932 1.00 76.50 70 VAL A C 1
ATOM 589 O O . VAL A 1 70 ? 15.138 2.528 -20.554 1.00 76.50 70 VAL A O 1
ATOM 592 N N . SER A 1 71 ? 13.650 1.751 -22.052 1.00 67.31 71 SER A N 1
ATOM 593 C CA . SER A 1 71 ? 13.606 2.980 -22.858 1.00 67.31 71 SER A CA 1
ATOM 594 C C . SER A 1 71 ? 13.134 4.195 -22.050 1.00 67.31 71 SER A C 1
ATOM 596 O O . SER A 1 71 ? 12.424 4.055 -21.058 1.00 67.31 71 SER A O 1
ATOM 598 N N . GLY A 1 72 ? 13.404 5.409 -22.548 1.00 54.47 72 GLY A N 1
ATOM 599 C CA . GLY A 1 72 ? 12.863 6.652 -21.972 1.00 54.47 72 GLY A CA 1
ATOM 600 C C . GLY A 1 72 ? 11.326 6.730 -21.918 1.00 54.47 72 GLY A C 1
ATOM 601 O O . GLY A 1 72 ? 10.790 7.570 -21.209 1.00 54.47 72 GLY A O 1
ATOM 602 N N . THR A 1 73 ? 10.620 5.839 -22.623 1.00 55.25 73 THR A N 1
ATOM 603 C CA . THR A 1 73 ? 9.157 5.660 -22.580 1.00 55.25 73 THR A CA 1
ATOM 604 C C . THR A 1 73 ? 8.713 4.525 -21.643 1.00 55.25 73 THR A C 1
ATOM 606 O O . THR A 1 73 ? 7.594 4.040 -21.761 1.00 55.25 73 THR A O 1
ATOM 609 N N . ASN A 1 74 ? 9.582 4.044 -20.747 1.00 59.34 74 ASN A N 1
ATOM 610 C CA . ASN A 1 74 ? 9.3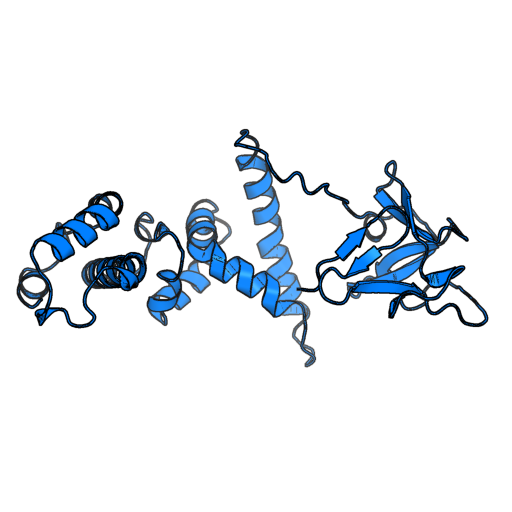22 2.956 -19.790 1.00 59.34 74 ASN A CA 1
ATOM 611 C C . ASN A 1 74 ? 8.940 1.598 -20.414 1.00 59.34 74 ASN A C 1
ATOM 613 O O . ASN A 1 74 ? 8.422 0.711 -19.737 1.00 59.34 74 ASN A O 1
ATOM 617 N N . ILE A 1 75 ? 9.228 1.398 -21.702 1.00 62.09 75 ILE A N 1
ATOM 618 C CA . ILE A 1 75 ? 9.053 0.111 -22.382 1.00 62.09 75 ILE A CA 1
ATOM 619 C C . ILE A 1 75 ? 10.325 -0.710 -22.189 1.00 62.09 75 ILE A C 1
ATOM 621 O O . ILE A 1 75 ? 11.414 -0.232 -22.527 1.00 62.09 75 ILE A O 1
ATOM 625 N N . ILE A 1 76 ? 10.169 -1.946 -21.707 1.00 76.25 76 ILE A N 1
ATOM 626 C CA . ILE A 1 76 ? 11.245 -2.940 -21.686 1.00 76.25 76 ILE A CA 1
ATOM 627 C C . ILE A 1 76 ? 11.462 -3.450 -23.112 1.00 76.25 76 ILE A C 1
ATOM 629 O O . ILE A 1 76 ? 10.548 -3.981 -23.750 1.00 76.25 76 ILE A O 1
ATOM 633 N N . HIS A 1 77 ? 12.682 -3.313 -23.609 1.00 76.50 77 HIS A N 1
ATOM 634 C CA . HIS A 1 77 ? 13.087 -3.836 -24.905 1.00 76.50 77 HIS A CA 1
ATOM 635 C C . HIS A 1 77 ? 14.468 -4.481 -24.817 1.00 76.50 77 HIS A C 1
ATOM 637 O O . HIS A 1 77 ? 15.141 -4.437 -23.787 1.00 76.50 77 HIS A O 1
ATOM 643 N N . LEU A 1 78 ? 14.901 -5.068 -25.927 1.00 87.12 78 LEU A N 1
ATOM 644 C CA . LEU A 1 78 ? 16.265 -5.539 -26.071 1.00 87.12 78 LEU A CA 1
ATOM 645 C C . LEU A 1 78 ? 17.169 -4.418 -26.598 1.00 87.12 78 LEU A C 1
ATOM 647 O O . LEU A 1 78 ? 16.835 -3.800 -27.613 1.00 87.12 78 LEU A O 1
ATOM 651 N N . TRP A 1 79 ? 18.317 -4.181 -25.965 1.00 87.94 79 TRP A N 1
ATOM 652 C CA . TRP A 1 79 ? 19.243 -3.125 -26.387 1.00 87.94 79 TRP A CA 1
ATOM 653 C C . TRP A 1 79 ? 20.710 -3.517 -26.259 1.00 87.94 79 TRP A C 1
ATOM 655 O O . TRP A 1 79 ? 21.053 -4.440 -25.519 1.00 87.94 79 TRP A O 1
ATOM 665 N N . ASP A 1 80 ? 21.575 -2.801 -26.979 1.00 94.12 80 ASP A N 1
ATOM 666 C CA . ASP A 1 80 ? 23.021 -2.932 -26.828 1.00 94.12 80 ASP A CA 1
ATOM 667 C C . ASP A 1 80 ? 23.445 -2.532 -25.415 1.00 94.12 80 ASP A C 1
ATOM 669 O O . ASP A 1 80 ? 23.054 -1.489 -24.884 1.00 94.12 80 ASP A O 1
ATOM 673 N N . LYS A 1 81 ? 24.290 -3.351 -24.805 1.00 94.00 81 LYS A N 1
ATOM 674 C CA . LYS A 1 81 ? 24.818 -3.101 -23.475 1.00 94.00 81 LYS A CA 1
ATOM 675 C C . LYS A 1 81 ? 25.683 -1.842 -23.467 1.00 94.00 81 LYS A C 1
ATOM 677 O O . LYS A 1 81 ? 26.714 -1.774 -24.132 1.00 94.00 81 LYS A O 1
ATOM 682 N N . HIS A 1 82 ? 25.282 -0.868 -22.660 1.00 92.69 82 HIS A N 1
ATOM 683 C CA . HIS A 1 82 ? 26.008 0.380 -22.410 1.00 92.69 82 HIS A CA 1
ATOM 684 C C . HIS A 1 82 ? 26.230 0.648 -20.913 1.00 92.69 82 HIS A C 1
ATOM 686 O O . HIS A 1 82 ? 26.958 1.572 -20.563 1.00 92.69 82 HIS A O 1
ATOM 692 N N . GLY A 1 83 ? 25.674 -0.189 -20.028 1.00 83.12 83 GLY A N 1
ATOM 693 C CA . GLY A 1 83 ? 25.908 -0.143 -18.580 1.00 83.12 83 GLY A CA 1
ATOM 694 C C . GLY A 1 83 ? 25.141 0.962 -17.850 1.00 83.12 83 GLY A C 1
ATOM 695 O O . GLY A 1 83 ? 25.360 1.170 -16.654 1.00 83.12 83 GLY A O 1
ATOM 696 N N . GLY A 1 84 ? 24.249 1.671 -18.546 1.00 80.25 84 GLY A N 1
ATOM 697 C CA . GLY A 1 84 ? 23.374 2.677 -17.957 1.00 80.25 84 GLY A CA 1
ATOM 698 C C . GLY A 1 84 ? 22.451 2.095 -16.887 1.00 80.25 84 GLY A C 1
ATOM 699 O O . GLY A 1 84 ? 22.160 0.901 -16.865 1.00 80.25 84 GLY A O 1
ATOM 700 N N . LYS A 1 85 ? 21.957 2.954 -15.988 1.00 76.56 85 LYS A N 1
ATOM 701 C CA . LYS A 1 85 ? 21.069 2.545 -14.882 1.00 76.56 85 LYS A CA 1
ATOM 702 C C . LYS A 1 85 ? 19.793 1.844 -15.362 1.00 76.56 85 LYS A C 1
ATOM 704 O O . LYS A 1 85 ? 19.278 0.980 -14.670 1.00 76.56 85 LYS A O 1
ATOM 709 N N . ASN A 1 86 ? 19.317 2.182 -16.556 1.00 73.25 86 ASN A N 1
ATOM 710 C CA . ASN A 1 86 ? 18.175 1.556 -17.224 1.00 73.25 86 ASN A CA 1
ATOM 711 C C . ASN A 1 86 ? 18.444 0.124 -17.733 1.00 73.25 86 ASN A C 1
ATOM 713 O O . ASN A 1 86 ? 17.532 -0.497 -18.270 1.00 73.25 86 ASN A O 1
ATOM 717 N N . GLN A 1 87 ? 19.660 -0.403 -17.554 1.00 84.38 87 GLN A N 1
ATOM 718 C CA . GLN A 1 87 ? 20.035 -1.798 -17.830 1.00 84.38 87 GLN A CA 1
ATOM 719 C C . GLN A 1 87 ? 20.308 -2.611 -16.553 1.00 84.38 87 GLN A C 1
ATOM 721 O O . GLN A 1 87 ? 20.741 -3.761 -16.638 1.00 84.38 87 GLN A O 1
ATOM 726 N N . GLN A 1 88 ? 20.091 -2.018 -15.374 1.00 79.31 88 GLN A N 1
ATOM 727 C CA . GLN A 1 88 ? 20.402 -2.614 -14.075 1.00 79.31 88 GLN A CA 1
ATOM 728 C C . GLN A 1 88 ? 19.104 -2.983 -13.347 1.00 79.31 88 GLN A C 1
ATOM 730 O O . GLN A 1 88 ? 18.262 -2.126 -13.085 1.00 79.31 88 GLN A O 1
ATOM 735 N N . PHE A 1 89 ? 18.943 -4.256 -12.997 1.00 76.75 89 PHE A N 1
ATOM 736 C CA . PHE A 1 89 ? 17.734 -4.823 -12.402 1.00 76.75 89 PHE A CA 1
ATOM 737 C C . PHE A 1 89 ? 18.081 -5.523 -11.097 1.00 76.75 89 PHE A C 1
ATOM 739 O O . PHE A 1 89 ? 18.970 -6.362 -11.064 1.00 76.75 89 PHE A O 1
ATOM 746 N N . ILE A 1 90 ? 17.364 -5.227 -10.016 1.00 69.94 90 ILE A N 1
ATOM 747 C CA . ILE A 1 90 ? 17.617 -5.874 -8.726 1.00 69.94 90 ILE A CA 1
ATOM 748 C C . ILE A 1 90 ? 16.880 -7.214 -8.685 1.00 69.94 90 ILE A C 1
ATOM 750 O O . ILE A 1 90 ? 15.652 -7.260 -8.649 1.00 69.94 90 ILE A O 1
ATOM 754 N N . SER A 1 91 ? 17.631 -8.314 -8.634 1.00 58.66 91 SER A N 1
ATOM 755 C CA . SER A 1 91 ? 17.087 -9.643 -8.345 1.00 58.66 91 SER A CA 1
ATOM 756 C C . SER A 1 91 ? 17.168 -9.931 -6.841 1.00 58.66 91 SER A C 1
ATOM 758 O O . SER A 1 91 ? 18.212 -10.367 -6.354 1.00 58.66 91 SER A O 1
ATOM 760 N N . GLN A 1 92 ? 16.078 -9.733 -6.094 1.00 54.16 92 GLN A N 1
ATOM 761 C CA . GLN A 1 92 ? 16.001 -10.148 -4.685 1.00 54.16 92 GLN A CA 1
ATOM 762 C C . GLN A 1 92 ? 15.622 -11.630 -4.573 1.00 54.16 92 GLN A C 1
ATOM 764 O O . GLN A 1 92 ? 14.726 -12.108 -5.273 1.00 54.16 92 GLN A O 1
ATOM 769 N N . LYS A 1 93 ? 16.306 -12.369 -3.692 1.00 48.81 93 LYS A N 1
ATOM 770 C CA . LYS A 1 93 ? 15.857 -13.709 -3.300 1.00 48.81 93 LYS A CA 1
ATOM 771 C C . LYS A 1 93 ? 14.664 -13.563 -2.360 1.00 48.81 93 LYS A C 1
ATOM 773 O O . LYS A 1 93 ? 14.631 -12.673 -1.517 1.00 48.81 93 LYS A O 1
ATOM 778 N N . TRP A 1 94 ? 13.659 -14.407 -2.567 1.00 42.66 94 TRP A N 1
ATOM 779 C CA . TRP A 1 94 ? 12.524 -14.492 -1.661 1.00 42.66 94 TRP A CA 1
ATOM 780 C C . TRP A 1 94 ? 12.881 -15.461 -0.538 1.00 42.66 94 TRP A C 1
ATOM 782 O O . TRP A 1 94 ? 12.730 -16.676 -0.677 1.00 42.66 94 TRP A O 1
ATOM 792 N N . ASP A 1 95 ? 13.394 -14.920 0.555 1.00 39.66 95 ASP A N 1
ATOM 793 C CA . ASP A 1 95 ? 13.747 -15.674 1.747 1.00 39.66 95 ASP A CA 1
ATOM 794 C C . ASP A 1 95 ? 12.475 -15.725 2.601 1.00 39.66 95 ASP A C 1
ATOM 796 O O . ASP A 1 95 ? 12.053 -14.721 3.167 1.00 39.66 95 ASP A O 1
ATOM 800 N N . GLY A 1 96 ? 11.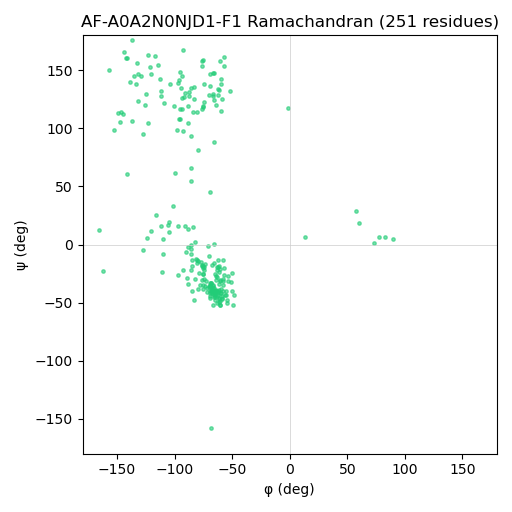801 -16.875 2.626 1.00 37.03 96 GLY A N 1
ATOM 801 C CA . GLY A 1 96 ? 10.481 -17.036 3.252 1.00 37.03 96 GLY A CA 1
ATOM 802 C C . GLY A 1 96 ? 10.432 -16.863 4.774 1.00 37.03 96 GLY A C 1
ATOM 803 O O . GLY A 1 96 ? 9.349 -16.971 5.330 1.00 37.03 96 GLY A O 1
ATOM 804 N N . ASP A 1 97 ? 11.560 -16.580 5.424 1.00 43.19 97 ASP A N 1
ATOM 805 C CA . ASP A 1 97 ? 11.676 -16.348 6.859 1.00 43.19 97 ASP A CA 1
ATOM 806 C C . ASP A 1 97 ? 12.790 -15.324 7.105 1.00 43.19 97 ASP A C 1
ATOM 808 O O . ASP A 1 97 ? 13.970 -15.661 7.024 1.00 43.19 97 ASP A O 1
ATOM 812 N N . SER A 1 98 ? 12.456 -14.078 7.446 1.00 38.62 98 SER A N 1
ATOM 813 C CA . SER A 1 98 ? 13.422 -13.233 8.152 1.00 38.62 98 SER A CA 1
ATOM 814 C C . SER A 1 98 ? 12.724 -12.242 9.074 1.00 38.62 98 SER A C 1
ATOM 816 O O . SER A 1 98 ? 12.011 -11.336 8.646 1.00 38.62 98 SER A O 1
ATOM 818 N N . ALA A 1 99 ? 12.937 -12.460 10.370 1.00 38.06 99 ALA A N 1
ATOM 819 C CA . ALA A 1 99 ? 12.540 -11.582 11.453 1.00 38.06 99 ALA A CA 1
ATOM 820 C C . ALA A 1 99 ? 13.362 -10.276 11.456 1.00 38.06 99 ALA A C 1
ATOM 822 O O . ALA A 1 99 ? 14.539 -10.270 11.102 1.00 38.06 99 ALA A O 1
ATOM 823 N N . VAL A 1 100 ? 12.681 -9.204 11.875 1.00 44.62 100 VAL A N 1
ATOM 824 C CA . VAL A 1 100 ? 13.118 -7.871 12.342 1.00 44.62 100 VAL A CA 1
ATOM 825 C C . VAL A 1 100 ? 14.633 -7.615 12.402 1.00 44.62 100 VAL A C 1
ATOM 827 O O . VAL A 1 100 ? 15.298 -8.196 13.254 1.00 44.62 100 VAL A O 1
ATOM 830 N N . ILE A 1 101 ? 15.143 -6.644 11.622 1.00 36.19 101 ILE A N 1
ATOM 831 C CA . ILE A 1 101 ? 16.412 -5.936 11.905 1.00 36.19 101 ILE A CA 1
ATOM 832 C C . ILE A 1 101 ? 16.337 -4.464 11.430 1.00 36.19 101 ILE A C 1
ATOM 834 O O . ILE A 1 101 ? 16.230 -4.213 10.234 1.00 36.19 101 ILE A O 1
ATOM 838 N N . GLU A 1 102 ? 16.387 -3.538 12.398 1.00 35.53 102 GLU A N 1
ATOM 839 C CA . GLU A 1 102 ? 16.854 -2.123 12.494 1.00 35.53 102 GLU A CA 1
ATOM 840 C C . GLU A 1 102 ? 17.201 -1.221 11.268 1.00 35.53 102 GLU A C 1
ATOM 842 O O . GLU A 1 102 ? 17.623 -0.090 11.472 1.00 35.53 102 GLU A O 1
ATOM 847 N N . ASN A 1 103 ? 16.985 -1.605 10.006 1.00 41.94 103 ASN A N 1
ATOM 848 C CA . ASN A 1 103 ? 17.283 -0.785 8.808 1.00 41.94 103 ASN A CA 1
ATOM 849 C C . ASN A 1 103 ? 16.035 -0.174 8.129 1.00 41.94 103 ASN A C 1
ATOM 851 O O . ASN A 1 103 ? 16.065 0.187 6.948 1.00 41.94 103 ASN A O 1
ATOM 855 N N . SER A 1 104 ? 14.908 -0.085 8.839 1.00 38.00 104 SER A N 1
ATOM 856 C CA . SER A 1 104 ? 13.647 0.427 8.283 1.00 38.00 104 SER A CA 1
ATOM 857 C C . SER A 1 104 ? 13.614 1.951 8.142 1.00 38.00 104 SER A C 1
ATOM 859 O O . SER A 1 104 ? 12.996 2.442 7.204 1.00 38.00 104 SER A O 1
ATOM 861 N N . GLU A 1 105 ? 14.305 2.707 8.999 1.00 33.84 105 GLU A N 1
ATOM 862 C CA . GLU A 1 105 ? 14.232 4.179 8.986 1.00 33.84 105 GLU A CA 1
ATOM 863 C C . GLU A 1 105 ? 14.861 4.799 7.725 1.00 33.84 105 GLU A C 1
ATOM 865 O O . GLU A 1 105 ? 14.295 5.718 7.138 1.00 33.84 105 GLU A O 1
ATOM 870 N N . THR A 1 106 ? 15.977 4.263 7.226 1.00 35.09 106 THR A N 1
ATOM 871 C CA . THR A 1 106 ? 16.647 4.784 6.019 1.00 35.09 106 THR A CA 1
ATOM 872 C C . THR A 1 106 ? 15.923 4.416 4.721 1.00 35.09 106 THR A C 1
ATOM 874 O O . THR A 1 106 ? 15.792 5.261 3.840 1.00 35.09 106 THR A O 1
ATOM 877 N N . ASN A 1 107 ? 15.367 3.203 4.616 1.00 40.41 107 ASN A N 1
ATOM 878 C CA . ASN A 1 107 ? 14.608 2.775 3.430 1.00 40.41 107 ASN A CA 1
ATOM 879 C C . ASN A 1 107 ? 13.228 3.441 3.315 1.00 40.41 107 ASN A C 1
ATOM 881 O O . ASN A 1 107 ? 12.744 3.667 2.207 1.00 40.41 107 ASN A O 1
ATOM 885 N N . ILE A 1 108 ? 12.594 3.770 4.443 1.00 38.56 108 ILE A N 1
ATOM 886 C CA . ILE A 1 108 ? 11.347 4.540 4.473 1.00 38.56 108 ILE A CA 1
ATOM 887 C C . ILE A 1 108 ? 11.627 5.962 3.962 1.00 38.56 108 ILE A C 1
ATOM 889 O O . ILE A 1 108 ? 11.018 6.390 2.983 1.00 38.56 108 ILE A O 1
ATOM 893 N N . ILE A 1 109 ? 12.623 6.656 4.522 1.00 37.22 109 ILE A N 1
ATOM 894 C CA . ILE A 1 109 ? 12.987 8.029 4.127 1.00 37.22 109 ILE A CA 1
ATOM 895 C C . ILE A 1 109 ? 13.387 8.128 2.639 1.00 37.22 109 ILE A C 1
ATOM 897 O O . ILE A 1 109 ? 13.013 9.096 1.966 1.00 37.22 109 ILE A O 1
ATOM 901 N N . ASP A 1 110 ? 14.092 7.130 2.096 1.00 39.75 110 ASP A N 1
ATOM 902 C CA . ASP A 1 110 ? 14.490 7.105 0.681 1.00 39.75 110 ASP A CA 1
ATOM 903 C C . ASP A 1 110 ? 13.320 6.792 -0.275 1.00 39.75 110 ASP A C 1
ATOM 905 O O . ASP A 1 110 ? 13.225 7.409 -1.341 1.00 39.75 110 ASP A O 1
ATOM 909 N N . ASN A 1 111 ? 12.371 5.931 0.117 1.00 38.97 111 ASN A N 1
ATOM 910 C CA . ASN A 1 111 ? 11.135 5.694 -0.646 1.00 38.97 111 ASN A CA 1
ATOM 911 C C . ASN A 1 111 ? 10.227 6.929 -0.679 1.00 38.97 111 ASN A C 1
ATOM 913 O O . ASN A 1 111 ? 9.582 7.219 -1.687 1.00 38.97 111 ASN A O 1
ATOM 917 N N . PHE A 1 112 ? 10.207 7.696 0.406 1.00 41.06 112 PHE A N 1
ATOM 918 C CA . PHE A 1 112 ? 9.352 8.862 0.536 1.00 41.06 112 PHE A CA 1
ATOM 919 C C . PHE A 1 112 ? 9.903 10.081 -0.234 1.00 41.06 112 PHE A C 1
ATOM 921 O O . PHE A 1 112 ? 9.134 10.774 -0.899 1.00 41.06 112 PHE A O 1
ATOM 928 N N . LYS A 1 113 ? 11.227 10.289 -0.320 1.00 43.88 113 LYS A N 1
ATOM 929 C CA . LYS A 1 113 ? 11.815 11.315 -1.218 1.00 43.88 113 LYS A CA 1
ATOM 930 C C . LYS A 1 113 ? 11.503 11.102 -2.708 1.00 43.88 113 LYS A C 1
ATOM 932 O O . LYS A 1 113 ? 11.583 12.053 -3.487 1.00 43.88 113 LYS A O 1
ATOM 937 N N . PHE A 1 114 ? 11.154 9.880 -3.111 1.00 42.09 114 PHE A N 1
ATOM 938 C CA . PHE A 1 114 ? 10.863 9.527 -4.501 1.00 42.09 114 PHE A CA 1
ATOM 939 C C . PHE A 1 114 ? 9.420 9.873 -4.921 1.00 42.09 114 PHE A C 1
ATOM 941 O O . PHE A 1 114 ? 9.178 10.214 -6.079 1.00 42.09 114 PHE A O 1
ATOM 948 N N . LEU A 1 115 ? 8.466 9.854 -3.985 1.00 43.06 115 LEU A N 1
ATOM 949 C CA . LEU A 1 115 ? 7.029 9.947 -4.272 1.00 43.06 115 LEU A CA 1
ATOM 950 C C . LEU A 1 115 ? 6.539 11.316 -4.796 1.00 43.06 115 LEU A C 1
ATOM 952 O O . LEU A 1 115 ? 5.753 11.311 -5.744 1.00 43.06 115 LEU A O 1
ATOM 956 N N . PRO A 1 116 ? 7.009 12.485 -4.310 1.00 44.94 116 PRO A N 1
ATOM 957 C CA . PRO A 1 116 ? 6.583 13.780 -4.856 1.00 44.94 116 PRO A CA 1
ATOM 958 C C . PRO A 1 116 ? 7.065 13.997 -6.290 1.00 44.94 116 PRO A C 1
ATOM 960 O O . PRO A 1 116 ? 6.321 14.477 -7.141 1.00 44.94 116 PRO A O 1
ATOM 963 N N . LYS A 1 117 ? 8.305 13.581 -6.585 1.00 42.34 117 LYS A N 1
ATOM 964 C CA . LYS A 1 117 ? 8.877 13.667 -7.933 1.00 42.34 117 LYS A CA 1
ATOM 965 C C . LYS A 1 117 ? 8.185 12.692 -8.888 1.00 42.34 117 LYS A C 1
ATOM 967 O O . LYS A 1 117 ? 7.991 13.023 -10.051 1.00 42.34 117 LYS A O 1
ATOM 972 N N . LEU A 1 118 ? 7.781 11.5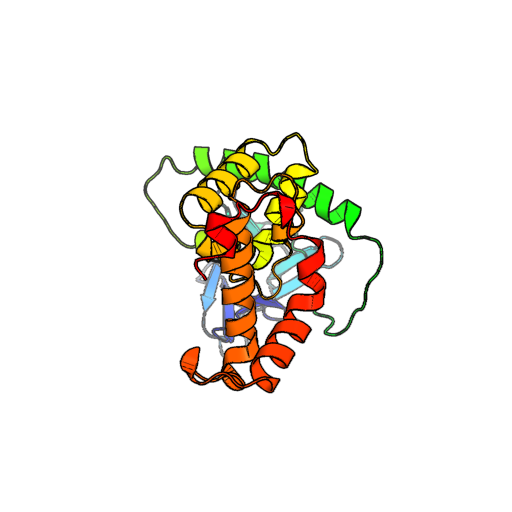21 -8.391 1.00 41.22 118 LEU A N 1
ATOM 973 C CA . LEU A 1 118 ? 7.034 10.524 -9.150 1.00 41.22 118 LEU A CA 1
ATOM 974 C C . LEU A 1 118 ? 5.602 10.996 -9.456 1.00 41.22 118 LEU A C 1
ATOM 976 O O . LEU A 1 118 ? 5.192 10.930 -10.607 1.00 41.22 118 LEU A O 1
ATOM 980 N N . SER A 1 119 ? 4.881 11.549 -8.476 1.00 42.75 119 SER A N 1
ATOM 981 C CA . SER A 1 119 ? 3.527 12.104 -8.652 1.00 42.75 119 SER A CA 1
ATOM 982 C C . SER A 1 119 ? 3.494 13.287 -9.632 1.00 42.75 119 SER A C 1
ATOM 984 O O . SER A 1 119 ? 2.660 13.333 -10.535 1.00 42.75 119 SER A O 1
ATOM 986 N N . GLN A 1 120 ? 4.461 14.207 -9.526 1.00 41.53 120 GLN A N 1
ATOM 987 C CA . GLN A 1 120 ? 4.552 15.368 -10.415 1.00 41.53 120 GLN A CA 1
ATOM 988 C C . GLN A 1 120 ? 4.943 14.979 -11.850 1.00 41.53 120 GLN A C 1
ATOM 990 O O . GLN A 1 120 ? 4.392 15.528 -12.800 1.00 41.53 120 GLN A O 1
ATOM 995 N N . ASN A 1 121 ? 5.800 13.962 -12.013 1.00 38.53 121 ASN A N 1
ATOM 996 C CA . ASN A 1 121 ? 6.071 13.365 -13.321 1.00 38.53 121 ASN A CA 1
ATOM 997 C C . ASN A 1 121 ? 4.831 12.645 -13.890 1.00 38.53 121 ASN A C 1
ATOM 99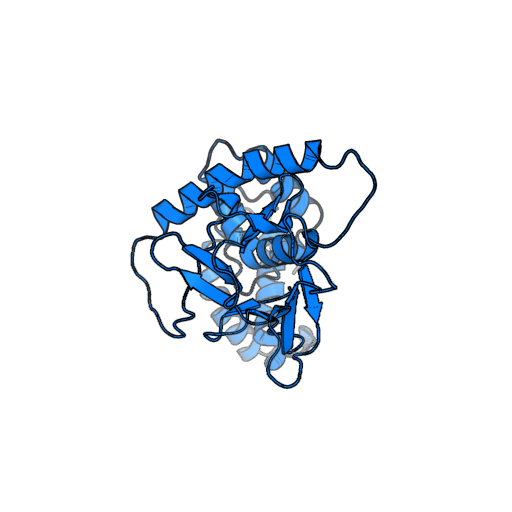9 O O . ASN A 1 121 ? 4.616 12.689 -15.092 1.00 38.53 121 ASN A O 1
ATOM 1003 N N . PHE A 1 122 ? 4.000 12.000 -13.060 1.00 34.97 122 PHE A N 1
ATOM 1004 C CA . PHE A 1 122 ? 2.764 11.354 -13.520 1.00 34.97 122 PHE A CA 1
ATOM 1005 C C . PHE A 1 122 ? 1.717 12.369 -14.006 1.00 34.97 122 PHE A C 1
ATOM 1007 O O . PHE A 1 122 ? 1.101 12.128 -15.036 1.00 34.97 122 PHE A O 1
ATOM 1014 N N . LEU A 1 123 ? 1.541 13.514 -13.338 1.00 37.66 123 LEU A N 1
ATOM 1015 C CA . LEU A 1 123 ? 0.595 14.558 -13.770 1.00 37.66 123 LEU A CA 1
ATOM 1016 C C . LEU A 1 123 ? 1.013 15.261 -15.074 1.00 37.66 123 LEU A C 1
ATOM 1018 O O . LEU A 1 123 ? 0.146 15.606 -15.868 1.00 37.66 123 LEU A O 1
ATOM 1022 N N . GLU A 1 124 ? 2.316 15.430 -15.326 1.00 39.00 124 GLU A N 1
ATOM 1023 C CA . GLU A 1 124 ? 2.829 15.960 -16.605 1.00 39.00 124 GLU A CA 1
ATOM 1024 C C . GLU A 1 124 ? 2.755 14.939 -17.758 1.00 39.00 124 GLU A C 1
ATOM 1026 O O . GLU A 1 124 ? 2.743 15.331 -18.922 1.00 39.00 124 GLU A O 1
ATOM 1031 N N . ILE A 1 125 ? 2.695 13.636 -17.454 1.00 34.12 125 ILE A N 1
ATOM 1032 C CA . ILE A 1 125 ? 2.569 12.551 -18.446 1.00 34.12 125 ILE A CA 1
ATOM 1033 C C . ILE A 1 125 ? 1.099 12.288 -18.832 1.00 34.12 125 ILE A C 1
ATOM 1035 O O . ILE A 1 125 ? 0.840 11.746 -19.902 1.00 34.12 125 ILE A O 1
ATOM 1039 N N . LEU A 1 126 ? 0.135 12.668 -17.988 1.00 34.53 126 LEU A N 1
ATOM 1040 C CA . LEU A 1 126 ? -1.294 12.352 -18.138 1.00 34.53 126 LEU A CA 1
ATOM 1041 C C . LEU A 1 126 ? -2.114 13.402 -18.918 1.00 34.53 126 LEU A C 1
ATOM 1043 O O . LEU A 1 126 ? -3.340 13.348 -18.872 1.00 34.53 126 LEU A O 1
ATOM 1047 N N . ASP A 1 127 ? -1.473 14.312 -19.658 1.00 38.34 127 ASP A N 1
ATOM 1048 C CA . ASP A 1 127 ? -2.157 15.168 -20.652 1.00 38.34 127 ASP A CA 1
ATOM 1049 C C . ASP A 1 127 ? -2.320 14.469 -22.021 1.00 38.34 127 ASP A C 1
ATOM 1051 O O . ASP A 1 127 ? -2.601 15.118 -23.023 1.00 38.34 127 ASP A O 1
ATOM 1055 N N . ASP A 1 128 ? -2.140 13.143 -22.083 1.00 37.69 128 ASP A N 1
ATOM 1056 C CA . ASP A 1 128 ? -2.425 12.344 -23.278 1.00 37.69 128 ASP A CA 1
ATOM 1057 C C . ASP A 1 128 ? -3.254 11.092 -22.923 1.00 37.69 128 ASP A C 1
ATOM 1059 O O . ASP A 1 128 ? -2.899 10.271 -22.072 1.00 37.69 128 ASP A O 1
ATOM 1063 N N . ASP A 1 129 ? -4.401 10.995 -23.590 1.00 42.78 129 ASP A N 1
ATOM 1064 C CA . ASP A 1 129 ? -5.599 10.197 -23.305 1.00 42.78 129 ASP A CA 1
ATOM 1065 C C . ASP A 1 129 ? -5.475 8.655 -23.454 1.00 42.78 129 ASP A C 1
ATOM 1067 O O . ASP A 1 129 ? -6.381 8.021 -23.997 1.00 42.78 129 ASP A O 1
ATOM 1071 N N . GLU A 1 130 ? -4.425 7.980 -22.964 1.00 36.91 130 GLU A N 1
ATOM 1072 C CA . GLU A 1 130 ? -4.366 6.500 -23.035 1.00 36.91 130 GLU A CA 1
ATOM 1073 C C . GLU A 1 130 ? -3.869 5.800 -21.748 1.00 36.91 130 GLU A C 1
ATOM 1075 O O . GLU A 1 130 ? -2.691 5.744 -21.406 1.00 36.91 130 GLU A O 1
ATOM 1080 N N . TYR A 1 131 ? -4.827 5.192 -21.046 1.00 40.25 131 TYR A N 1
ATOM 1081 C CA . TYR A 1 131 ? -4.716 4.314 -19.868 1.00 40.25 131 TYR A CA 1
ATOM 1082 C C . TYR A 1 131 ? -4.721 2.826 -20.352 1.00 40.25 131 TYR A C 1
ATOM 1084 O O . TYR A 1 131 ? -5.352 2.550 -21.370 1.00 40.25 131 TYR A O 1
ATOM 1092 N N . TYR A 1 132 ? -4.093 1.767 -19.792 1.00 41.69 132 TYR A N 1
ATOM 1093 C CA . TYR A 1 132 ? -3.832 1.234 -18.429 1.00 41.69 132 TYR A CA 1
ATOM 1094 C C . TYR A 1 132 ? -2.568 0.312 -18.471 1.00 41.69 132 TYR A C 1
ATOM 1096 O O . TYR A 1 132 ? -2.288 -0.263 -19.518 1.00 41.69 132 TYR A O 1
ATOM 1104 N N . ASP A 1 133 ? -1.729 0.150 -17.426 1.00 37.12 133 ASP A N 1
ATOM 1105 C CA . ASP A 1 133 ? -1.839 -0.970 -16.446 1.00 37.12 133 ASP A CA 1
ATOM 1106 C C . ASP A 1 133 ? -1.014 -0.778 -15.134 1.00 37.12 133 ASP A C 1
ATOM 1108 O O . ASP A 1 133 ? -0.855 -1.705 -14.338 1.00 37.12 133 ASP A O 1
ATOM 1112 N N . VAL A 1 134 ? -0.490 0.424 -14.860 1.00 38.19 134 VAL A N 1
ATOM 1113 C CA . VAL A 1 134 ? 0.310 0.712 -13.638 1.00 38.19 134 VAL A CA 1
ATOM 1114 C C . VAL A 1 134 ? -0.568 1.061 -12.421 1.00 38.19 134 VAL A C 1
ATOM 1116 O O . VAL A 1 134 ? -0.149 0.923 -11.273 1.00 38.19 134 VAL A O 1
ATOM 1119 N N . ASN A 1 135 ? -1.830 1.431 -12.648 1.00 44.25 135 ASN A N 1
ATOM 1120 C CA . ASN A 1 135 ? -2.675 2.025 -11.610 1.00 44.25 135 ASN A CA 1
ATOM 1121 C C . ASN A 1 135 ? -3.201 1.049 -10.544 1.00 44.25 135 ASN A C 1
ATOM 1123 O O . ASN A 1 135 ? -3.554 1.494 -9.463 1.00 44.25 135 ASN A O 1
ATOM 1127 N N . ILE A 1 136 ? -3.220 -0.269 -10.778 1.00 37.91 136 ILE A N 1
ATOM 1128 C CA . ILE A 1 136 ? -3.882 -1.212 -9.851 1.00 37.91 136 ILE A CA 1
ATOM 1129 C C . ILE A 1 136 ? -2.946 -1.718 -8.739 1.00 37.91 136 ILE A C 1
ATOM 1131 O O . ILE A 1 136 ? -3.412 -2.039 -7.653 1.00 37.91 136 ILE A O 1
ATOM 1135 N N . GLU A 1 137 ? -1.631 -1.798 -8.961 1.00 39.47 137 GLU A N 1
ATOM 1136 C CA . GLU A 1 137 ? -0.694 -2.334 -7.953 1.00 39.47 137 GLU A CA 1
ATOM 1137 C C . GLU A 1 137 ? -0.249 -1.273 -6.946 1.00 39.47 137 GLU A C 1
ATOM 1139 O O . GLU A 1 137 ? -0.238 -1.544 -5.748 1.00 39.47 137 GLU A O 1
ATOM 1144 N N . VAL A 1 138 ? 0.004 -0.045 -7.417 1.00 42.47 138 VAL A N 1
ATOM 1145 C CA . VAL A 1 138 ? 0.220 1.108 -6.535 1.00 42.47 138 VAL A CA 1
ATOM 1146 C C . VAL A 1 138 ? -1.070 1.424 -5.775 1.00 42.47 138 VAL A C 1
ATOM 1148 O O . VAL A 1 138 ? -1.008 1.577 -4.562 1.00 42.47 138 VAL A O 1
ATOM 1151 N N . ALA A 1 139 ? -2.245 1.411 -6.425 1.00 46.47 139 ALA A N 1
ATOM 1152 C CA . ALA A 1 139 ? -3.518 1.574 -5.714 1.00 46.47 139 ALA A CA 1
ATOM 1153 C C . ALA A 1 139 ? -3.762 0.458 -4.689 1.00 46.47 139 ALA A C 1
ATOM 1155 O O . ALA A 1 139 ? -4.043 0.771 -3.542 1.00 46.47 139 ALA A O 1
ATOM 1156 N N . ASN A 1 140 ? -3.572 -0.824 -5.031 1.00 55.34 140 ASN A N 1
ATOM 1157 C CA . ASN A 1 140 ? -3.746 -1.918 -4.066 1.00 55.34 140 ASN A CA 1
ATOM 1158 C C . ASN A 1 140 ? -2.766 -1.831 -2.892 1.00 55.34 140 ASN A C 1
ATOM 1160 O O . ASN A 1 140 ? -3.153 -2.111 -1.762 1.00 55.34 140 ASN A O 1
ATOM 1164 N N . TRP A 1 141 ? -1.500 -1.480 -3.132 1.00 62.41 141 TRP A N 1
ATOM 1165 C CA . TRP A 1 141 ? -0.532 -1.333 -2.047 1.00 62.41 141 TRP A CA 1
ATOM 1166 C C . TRP A 1 141 ? -0.863 -0.120 -1.177 1.00 62.41 141 TRP A C 1
ATOM 1168 O O . TRP A 1 141 ? -0.826 -0.242 0.043 1.00 62.41 141 TRP A O 1
ATOM 1178 N N . MET A 1 142 ? -1.245 1.014 -1.773 1.00 62.06 142 MET A N 1
ATOM 1179 C CA . MET A 1 142 ? -1.674 2.194 -1.019 1.00 62.06 142 MET A CA 1
ATOM 1180 C C . MET A 1 142 ? -2.958 1.935 -0.227 1.00 62.06 142 MET A C 1
ATOM 1182 O O . MET A 1 142 ? -3.038 2.323 0.931 1.00 62.06 142 MET A O 1
ATOM 1186 N N . GLU A 1 143 ? -3.922 1.210 -0.793 1.00 65.19 143 GLU A N 1
ATOM 1187 C CA . GLU A 1 143 ? -5.137 0.790 -0.089 1.00 65.19 143 GLU A CA 1
ATOM 1188 C C . GLU A 1 143 ? -4.830 -0.183 1.060 1.00 65.19 143 GLU A C 1
ATOM 1190 O O . GLU A 1 143 ? -5.408 -0.065 2.137 1.00 65.19 143 GLU A O 1
ATOM 1195 N N . GLN A 1 144 ? -3.902 -1.127 0.870 1.00 64.38 144 GLN A N 1
ATOM 1196 C CA . GLN A 1 144 ? -3.509 -2.088 1.912 1.00 64.38 144 GLN A CA 1
ATOM 1197 C C . GLN A 1 144 ? -2.621 -1.480 3.002 1.00 64.38 144 GLN A C 1
ATOM 1199 O O . GLN A 1 144 ? -2.595 -1.996 4.116 1.00 64.38 144 GLN A O 1
ATOM 1204 N N . ASN A 1 145 ? -1.886 -0.414 2.687 1.00 67.38 145 ASN A N 1
ATOM 1205 C CA . ASN A 1 145 ? -0.936 0.236 3.590 1.00 67.38 145 ASN A CA 1
ATOM 1206 C C . ASN A 1 145 ? -1.364 1.670 3.918 1.00 67.38 145 ASN A C 1
ATOM 1208 O O . ASN A 1 145 ? -0.521 2.498 4.260 1.00 67.38 145 ASN A O 1
ATOM 1212 N N . PHE A 1 146 ? -2.667 1.950 3.827 1.00 75.56 146 PHE A N 1
ATOM 1213 C CA . PHE A 1 146 ? -3.243 3.271 4.055 1.00 75.56 146 PHE A CA 1
ATOM 1214 C C . PHE A 1 146 ? -2.739 3.883 5.363 1.00 75.56 146 PHE A C 1
ATOM 1216 O O . PHE A 1 146 ? -2.204 4.988 5.366 1.00 75.56 146 PHE A O 1
ATOM 1223 N N . ASP A 1 147 ? -2.850 3.128 6.460 1.00 73.81 147 ASP A N 1
ATOM 1224 C CA . ASP A 1 147 ? -2.487 3.586 7.800 1.00 73.81 147 ASP A CA 1
ATOM 1225 C C . ASP A 1 147 ? -1.020 4.017 7.879 1.00 73.81 147 ASP A C 1
ATOM 1227 O O . ASP A 1 147 ? -0.716 5.080 8.417 1.00 73.81 147 ASP A O 1
ATOM 1231 N N . LEU A 1 148 ? -0.121 3.215 7.299 1.00 73.31 148 LEU A N 1
ATOM 1232 C CA . LEU A 1 148 ? 1.313 3.490 7.277 1.00 73.31 148 LEU A CA 1
ATOM 1233 C C . LEU A 1 148 ? 1.612 4.753 6.467 1.00 73.31 148 LEU A C 1
ATOM 1235 O O . LEU A 1 148 ? 2.335 5.628 6.929 1.00 73.31 148 LEU A O 1
ATOM 1239 N N . ILE A 1 149 ? 1.038 4.868 5.268 1.00 74.00 149 ILE A N 1
ATOM 1240 C CA . ILE A 1 149 ? 1.301 6.005 4.381 1.00 74.00 149 ILE A CA 1
ATOM 1241 C C . ILE A 1 149 ? 0.732 7.289 4.981 1.00 74.00 149 ILE A C 1
ATOM 1243 O O . ILE A 1 149 ? 1.398 8.323 4.952 1.00 74.00 149 ILE A O 1
ATOM 1247 N N . TYR A 1 150 ? -0.471 7.226 5.552 1.00 77.38 150 TYR A N 1
ATOM 1248 C CA . TYR A 1 150 ? -1.090 8.362 6.218 1.00 77.38 150 TYR A CA 1
ATOM 1249 C C . TYR A 1 150 ? -0.241 8.834 7.398 1.00 77.38 150 TYR A C 1
ATOM 1251 O O . TYR A 1 150 ? 0.084 10.017 7.470 1.00 77.38 150 TYR A O 1
ATOM 1259 N N . GLN A 1 151 ? 0.187 7.927 8.281 1.00 73.62 151 GLN A N 1
ATOM 1260 C CA . GLN A 1 151 ? 1.051 8.267 9.416 1.00 73.62 151 GLN A CA 1
ATOM 1261 C C . GLN A 1 151 ? 2.386 8.865 8.960 1.00 73.62 151 GLN A C 1
ATOM 1263 O O . GLN A 1 151 ? 2.716 9.980 9.361 1.00 73.62 151 GLN A O 1
ATOM 1268 N N . THR A 1 152 ? 3.108 8.197 8.054 1.00 69.56 152 THR A N 1
ATOM 1269 C CA . THR A 1 152 ? 4.400 8.703 7.571 1.00 69.56 152 THR A CA 1
ATOM 1270 C C . THR A 1 152 ? 4.258 10.020 6.806 1.00 69.56 152 THR A C 1
ATOM 1272 O O . THR A 1 152 ? 5.175 10.841 6.821 1.00 69.56 152 THR A O 1
ATOM 1275 N N . SER A 1 153 ? 3.101 10.291 6.185 1.00 76.06 153 SER A N 1
ATOM 1276 C CA . SER A 1 153 ? 2.870 11.580 5.528 1.00 76.06 153 SER A CA 1
ATOM 1277 C C . SER A 1 153 ? 2.960 12.766 6.485 1.00 76.06 153 SER A C 1
ATOM 1279 O O . SER A 1 153 ? 3.419 13.825 6.072 1.00 76.06 153 SER A O 1
ATOM 1281 N N . TYR A 1 154 ? 2.599 12.585 7.759 1.00 74.75 154 TYR A N 1
ATOM 1282 C CA . TYR A 1 154 ? 2.694 13.617 8.795 1.00 74.75 154 TYR A CA 1
ATOM 1283 C C . TYR A 1 154 ? 4.070 13.704 9.464 1.00 74.75 154 TYR A C 1
ATOM 1285 O O . TYR A 1 154 ? 4.352 14.692 10.134 1.00 74.75 154 TYR A O 1
ATOM 1293 N N . GLU A 1 155 ? 4.936 12.709 9.271 1.00 72.06 155 GLU A N 1
ATOM 1294 C CA . GLU A 1 155 ? 6.331 12.751 9.732 1.00 72.06 155 GLU A CA 1
ATOM 1295 C C . GLU A 1 155 ? 7.234 13.547 8.774 1.00 72.06 155 GLU A C 1
ATOM 1297 O O . GLU A 1 155 ? 8.368 13.886 9.116 1.00 72.06 155 GLU A O 1
ATOM 1302 N N . ILE A 1 156 ? 6.746 13.842 7.563 1.00 66.81 156 ILE A N 1
ATOM 1303 C CA . ILE A 1 156 ? 7.513 14.475 6.491 1.00 66.81 156 ILE A CA 1
ATOM 1304 C C . ILE A 1 156 ? 6.815 15.762 6.044 1.00 66.81 156 ILE A C 1
ATOM 1306 O O . ILE A 1 156 ? 5.851 15.739 5.279 1.00 66.81 156 ILE A O 1
ATOM 1310 N N . ASP A 1 157 ? 7.372 16.903 6.457 1.00 69.19 157 ASP A N 1
ATOM 1311 C CA . ASP A 1 157 ? 6.820 18.246 6.208 1.00 69.19 157 ASP A CA 1
ATOM 1312 C C . ASP A 1 157 ? 6.538 18.547 4.725 1.00 69.19 157 ASP A C 1
ATOM 1314 O O . ASP A 1 157 ? 5.676 19.362 4.402 1.00 69.19 157 ASP A O 1
ATOM 1318 N N . SER A 1 158 ? 7.256 17.906 3.796 1.00 66.81 158 SER A N 1
ATOM 1319 C CA . SER A 1 158 ? 7.096 18.149 2.359 1.00 66.81 158 SER A CA 1
ATOM 1320 C C . SER A 1 158 ? 5.927 17.400 1.704 1.00 66.81 158 SER A C 1
ATOM 1322 O O . SER A 1 158 ? 5.765 17.522 0.493 1.00 66.81 158 SER A O 1
ATOM 1324 N N . PHE A 1 159 ? 5.117 16.626 2.440 1.00 70.62 159 PHE A N 1
ATOM 1325 C CA . PHE A 1 159 ? 4.005 15.826 1.885 1.00 70.62 159 PHE A CA 1
ATOM 1326 C C . PHE A 1 159 ? 2.617 16.430 2.075 1.00 70.62 159 PHE A C 1
ATOM 1328 O O . PHE A 1 159 ? 1.628 15.707 2.172 1.00 70.62 159 PHE A O 1
ATOM 1335 N N . LEU A 1 160 ? 2.523 17.755 2.057 1.00 72.12 160 LEU A N 1
ATOM 1336 C CA . LEU A 1 160 ? 1.257 18.470 2.239 1.00 72.12 160 LEU A CA 1
ATOM 1337 C C . LEU A 1 160 ? 0.166 18.029 1.245 1.00 72.12 160 LEU A C 1
ATOM 1339 O O . LEU A 1 160 ? -0.975 17.827 1.651 1.00 72.12 160 LEU A O 1
ATOM 1343 N N . ASP A 1 161 ? 0.514 17.793 -0.023 1.00 67.50 161 ASP A N 1
ATOM 1344 C CA . ASP A 1 161 ? -0.454 17.342 -1.036 1.00 67.50 161 ASP A CA 1
ATOM 1345 C C . ASP A 1 161 ? -0.982 15.926 -0.745 1.00 67.50 161 ASP A C 1
ATOM 1347 O O . ASP A 1 161 ? -2.166 15.643 -0.925 1.00 67.50 161 ASP A O 1
ATOM 1351 N N . LEU A 1 162 ? -0.119 15.039 -0.237 1.00 69.69 162 LEU A N 1
ATOM 1352 C CA . LEU A 1 162 ? -0.492 13.674 0.140 1.00 69.69 162 LEU A CA 1
ATOM 1353 C C . LEU A 1 162 ? -1.357 13.668 1.406 1.00 69.69 162 LEU A C 1
ATOM 1355 O O . LEU A 1 162 ? -2.350 12.946 1.468 1.00 69.69 162 LEU A O 1
ATOM 1359 N N . GLN A 1 163 ? -1.013 14.506 2.388 1.00 75.81 163 GLN A N 1
ATOM 1360 C CA . GLN A 1 163 ? -1.836 14.728 3.576 1.00 75.81 163 GLN A CA 1
ATOM 1361 C C . GLN A 1 163 ? -3.225 15.243 3.173 1.00 75.81 163 GLN A C 1
ATOM 1363 O O . GLN A 1 163 ? -4.228 14.716 3.649 1.00 75.81 163 GLN A O 1
ATOM 1368 N N . SER A 1 164 ? -3.299 16.226 2.263 1.00 76.56 164 SER A N 1
ATOM 1369 C CA . SER A 1 164 ? -4.571 16.766 1.763 1.00 76.56 164 SER A CA 1
ATOM 1370 C C . SER A 1 164 ? -5.406 15.693 1.071 1.00 76.56 164 SER A C 1
ATOM 1372 O O . SER A 1 164 ? -6.566 15.516 1.427 1.00 76.56 164 SER A O 1
ATOM 1374 N N . TYR A 1 165 ? -4.807 14.923 0.156 1.00 79.19 165 TYR A N 1
ATOM 1375 C CA . TYR A 1 165 ? -5.485 13.819 -0.527 1.00 79.19 165 TYR A CA 1
ATOM 1376 C C . TYR A 1 165 ? -6.099 12.820 0.460 1.00 79.19 165 TYR A C 1
ATOM 1378 O O . TYR A 1 165 ? -7.268 12.450 0.336 1.00 79.19 165 TYR A O 1
ATOM 1386 N N . TYR A 1 166 ? -5.331 12.391 1.464 1.00 76.12 166 TYR A N 1
ATOM 1387 C CA . TYR A 1 166 ? -5.836 11.437 2.441 1.00 76.12 166 TYR A CA 1
ATOM 1388 C C . TYR A 1 166 ? -6.885 12.042 3.370 1.00 76.12 166 TYR A C 1
ATOM 1390 O O . TYR A 1 166 ? -7.857 11.362 3.684 1.00 76.12 166 TYR A O 1
ATOM 1398 N N . ASN A 1 167 ? -6.753 13.307 3.769 1.00 78.94 167 ASN A N 1
ATOM 1399 C CA . ASN A 1 167 ? -7.779 13.991 4.558 1.00 78.94 167 ASN A CA 1
ATOM 1400 C C . ASN A 1 167 ? -9.092 14.141 3.780 1.00 78.94 167 ASN A C 1
ATOM 1402 O O . ASN A 1 167 ? -10.165 13.930 4.351 1.00 78.94 167 ASN A O 1
ATOM 1406 N N . ASP A 1 168 ? -9.017 14.431 2.481 1.00 79.62 168 ASP A N 1
ATOM 1407 C CA . ASP A 1 168 ? -10.182 14.468 1.597 1.00 79.62 168 ASP A CA 1
ATOM 1408 C C . ASP A 1 168 ? -10.811 13.077 1.473 1.00 79.62 168 ASP A C 1
ATOM 1410 O O . ASP A 1 168 ? -12.030 12.931 1.567 1.00 79.62 168 ASP A O 1
ATOM 1414 N N . LEU A 1 169 ? -9.998 12.031 1.320 1.00 76.94 169 LEU A N 1
ATOM 1415 C CA . LEU A 1 169 ? -10.478 10.652 1.247 1.00 76.94 169 LEU A CA 1
ATOM 1416 C C . LEU A 1 169 ? -11.136 10.198 2.561 1.00 76.94 169 LEU A C 1
ATOM 1418 O O . LEU A 1 169 ? -12.191 9.575 2.524 1.00 76.94 169 LEU A O 1
ATOM 1422 N N . ILE A 1 170 ? -10.566 10.551 3.715 1.00 79.00 170 ILE A N 1
ATOM 1423 C CA . ILE A 1 170 ? -11.129 10.266 5.046 1.00 79.00 170 ILE A CA 1
ATOM 1424 C C . ILE A 1 170 ? -12.449 11.009 5.249 1.00 79.00 170 ILE A C 1
ATOM 1426 O O . ILE A 1 170 ? -13.402 10.438 5.775 1.00 79.00 170 ILE A O 1
ATOM 1430 N N . SER A 1 171 ? -12.518 12.267 4.812 1.00 79.06 171 SER A N 1
ATOM 1431 C CA . SER A 1 171 ? -13.720 13.094 4.940 1.00 79.06 171 SER A CA 1
ATOM 1432 C C . SER A 1 171 ? -14.861 12.589 4.056 1.00 79.06 171 SER A C 1
ATOM 1434 O O . SER A 1 171 ? -16.019 12.603 4.473 1.00 79.06 171 SER A O 1
ATOM 1436 N N . ASN A 1 172 ? -14.543 12.134 2.841 1.00 76.56 172 ASN A N 1
ATOM 1437 C CA . ASN A 1 172 ? -15.537 11.706 1.859 1.00 76.56 172 ASN A CA 1
ATOM 1438 C C . ASN A 1 172 ? -15.911 10.220 1.984 1.00 76.56 172 ASN A C 1
ATOM 1440 O O . ASN A 1 172 ? -17.056 9.855 1.721 1.00 76.56 172 ASN A O 1
ATOM 1444 N N . GLU A 1 173 ? -14.969 9.357 2.368 1.00 79.06 173 GLU A N 1
ATOM 1445 C CA . GLU A 1 173 ? -15.130 7.898 2.382 1.00 79.06 173 GLU A CA 1
ATOM 1446 C C . GLU A 1 173 ? -14.462 7.230 3.607 1.00 79.06 173 GLU A C 1
ATOM 1448 O O . GLU A 1 173 ? -13.591 6.364 3.452 1.00 79.06 173 GLU A O 1
ATOM 1453 N N . PRO A 1 174 ? -14.880 7.561 4.844 1.00 74.00 174 PRO A N 1
ATOM 1454 C CA . PRO A 1 174 ? -14.234 7.071 6.065 1.00 74.00 174 PRO A CA 1
ATOM 1455 C C . PRO A 1 174 ? -14.260 5.540 6.187 1.00 74.00 174 PRO A C 1
ATOM 1457 O O . PRO A 1 174 ? -13.310 4.945 6.681 1.00 74.00 174 PRO A O 1
ATOM 1460 N N . ASP A 1 175 ? -15.275 4.853 5.659 1.00 74.94 175 ASP A N 1
ATOM 1461 C CA . ASP A 1 175 ? -15.337 3.385 5.709 1.00 74.94 175 ASP A CA 1
ATOM 1462 C C . ASP A 1 175 ? -14.171 2.699 4.967 1.00 74.94 175 ASP A C 1
ATOM 1464 O O . ASP A 1 175 ? -13.854 1.544 5.257 1.00 74.94 175 ASP A O 1
ATOM 1468 N N . LYS A 1 176 ? -13.522 3.366 3.998 1.00 73.19 176 LYS A N 1
ATOM 1469 C CA . LYS A 1 176 ? -12.390 2.783 3.259 1.00 73.19 176 LYS A CA 1
ATOM 1470 C C . LYS A 1 176 ? -11.156 2.602 4.140 1.00 73.19 176 LYS A C 1
ATOM 1472 O O . LYS A 1 176 ? -10.442 1.618 3.958 1.00 73.19 176 LYS A O 1
ATOM 1477 N N . ILE A 1 177 ? -10.942 3.491 5.108 1.00 71.88 177 ILE A N 1
ATOM 1478 C CA . ILE A 1 177 ? -9.728 3.494 5.937 1.00 71.88 177 ILE A CA 1
ATOM 1479 C C . ILE A 1 177 ? -9.774 2.430 7.039 1.00 71.88 177 ILE A C 1
ATOM 1481 O O . ILE A 1 177 ? -8.750 1.895 7.445 1.00 71.88 177 ILE A O 1
ATOM 1485 N N . PHE A 1 178 ? -10.973 2.011 7.447 1.00 72.25 178 PHE A N 1
ATOM 1486 C CA . PHE A 1 178 ? -11.163 0.964 8.455 1.00 72.25 178 PHE A CA 1
ATOM 1487 C C . PHE A 1 178 ? -11.217 -0.457 7.867 1.00 72.25 178 PHE A C 1
ATOM 1489 O O . PHE A 1 178 ? -11.620 -1.394 8.555 1.00 72.25 178 PHE A O 1
ATOM 1496 N N . LYS A 1 179 ? -10.823 -0.656 6.600 1.00 69.44 179 LYS A N 1
ATOM 1497 C CA . LYS A 1 179 ? -10.752 -1.991 5.966 1.00 69.44 179 LYS A CA 1
ATOM 1498 C C . LYS A 1 179 ? -9.434 -2.726 6.213 1.00 69.44 179 LYS A C 1
ATOM 1500 O O . LYS A 1 179 ? -9.327 -3.903 5.869 1.00 69.44 179 LYS A O 1
ATOM 1505 N N . SER A 1 180 ? -8.449 -2.054 6.803 1.00 69.62 180 SER A N 1
ATOM 1506 C CA . SER A 1 180 ? -7.151 -2.646 7.115 1.00 69.62 180 SER A CA 1
ATOM 1507 C C . SER A 1 180 ? -7.266 -3.767 8.173 1.00 69.62 180 SER A C 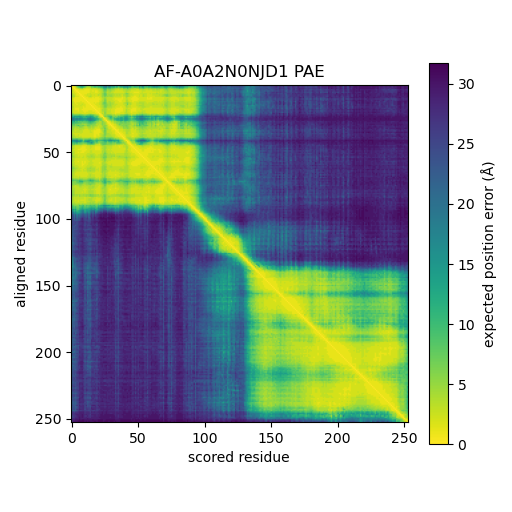1
ATOM 1509 O O . SER A 1 180 ? -8.106 -3.689 9.082 1.00 69.62 180 SER A O 1
ATOM 1511 N N . PRO A 1 181 ? -6.414 -4.815 8.109 1.00 70.44 181 PRO A N 1
ATOM 1512 C CA . PRO A 1 181 ? -6.313 -5.838 9.154 1.00 70.44 181 PRO A CA 1
ATOM 1513 C C . PRO A 1 181 ? -5.975 -5.286 10.545 1.00 70.44 181 PRO A C 1
ATOM 1515 O O . PRO A 1 181 ? -6.197 -5.971 11.537 1.00 70.44 181 PRO A O 1
ATOM 1518 N N . GLN A 1 182 ? -5.422 -4.075 10.627 1.00 74.62 182 GLN A N 1
ATOM 1519 C CA . GLN A 1 182 ? -5.204 -3.327 11.865 1.00 74.62 182 GLN A CA 1
ATOM 1520 C C . GLN A 1 182 ? -5.672 -1.888 11.647 1.00 74.62 182 GLN A C 1
ATOM 1522 O O . GLN A 1 182 ? -5.395 -1.334 10.595 1.00 74.62 182 GLN A O 1
ATOM 1527 N N . ILE A 1 183 ? -6.357 -1.288 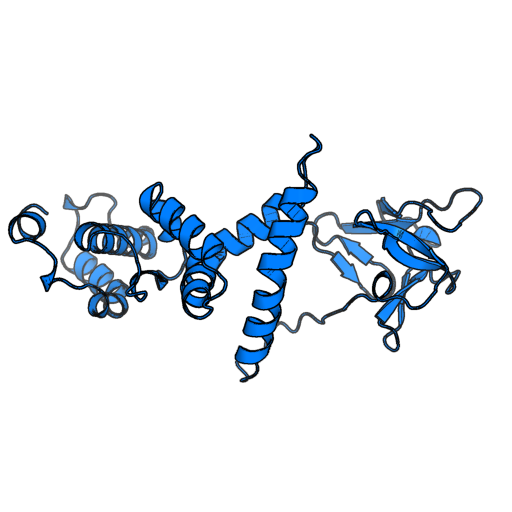12.623 1.00 79.75 183 ILE A N 1
ATOM 1528 C CA . ILE A 1 183 ? -6.850 0.100 12.549 1.00 79.75 183 ILE A CA 1
ATOM 1529 C C . ILE A 1 183 ? -5.916 1.056 13.299 1.00 79.75 183 ILE A C 1
ATOM 1531 O O . ILE A 1 183 ? -6.298 1.655 14.302 1.00 79.75 183 ILE A O 1
ATOM 1535 N N . THR A 1 184 ? -4.658 1.168 12.870 1.00 82.31 184 THR A N 1
ATOM 1536 C CA . THR A 1 184 ? -3.672 2.040 13.537 1.00 82.31 184 THR A CA 1
ATOM 1537 C C . THR A 1 184 ? -3.867 3.512 13.189 1.00 82.31 184 THR A C 1
ATOM 1539 O O . THR A 1 184 ? -3.389 4.373 13.924 1.00 82.31 184 THR A O 1
ATOM 1542 N N . VAL A 1 185 ? -4.638 3.827 12.142 1.00 82.12 185 VAL A N 1
ATOM 1543 C CA . VAL A 1 185 ? -5.022 5.202 11.772 1.00 82.12 185 VAL A CA 1
ATOM 1544 C C . VAL A 1 185 ? -5.619 6.012 12.932 1.00 82.12 185 VAL A C 1
ATOM 1546 O O . VAL A 1 185 ? -5.361 7.209 13.029 1.00 82.12 185 VAL A O 1
ATOM 1549 N N . ILE A 1 186 ? -6.329 5.366 13.867 1.00 86.94 186 ILE A N 1
ATOM 1550 C CA . ILE A 1 186 ? -6.932 6.027 15.042 1.00 86.94 186 ILE A CA 1
ATOM 1551 C C . ILE A 1 186 ? -5.895 6.595 16.022 1.00 86.94 186 ILE A C 1
ATOM 1553 O O . ILE A 1 186 ? -6.242 7.370 16.903 1.00 86.94 186 ILE A O 1
ATOM 1557 N N . GLN A 1 187 ? -4.631 6.179 15.906 1.00 85.50 187 GLN A N 1
ATOM 1558 C CA . GLN A 1 187 ? -3.533 6.673 16.738 1.00 85.50 187 GLN A CA 1
ATOM 1559 C C . GLN A 1 187 ? -3.017 8.035 16.259 1.00 85.50 187 GLN A C 1
ATOM 1561 O O . GLN A 1 187 ? -2.256 8.680 16.974 1.00 85.50 187 GLN A O 1
ATOM 1566 N N . ASN A 1 188 ? -3.381 8.460 15.044 1.00 81.56 188 ASN A N 1
ATOM 1567 C CA . ASN A 1 188 ? -2.930 9.729 14.497 1.00 81.56 188 ASN A CA 1
ATOM 1568 C C . ASN A 1 188 ? -3.778 10.874 15.061 1.00 81.56 188 ASN A C 1
ATOM 1570 O O . ASN A 1 188 ? -4.958 11.008 14.739 1.00 81.56 188 ASN A O 1
ATOM 1574 N N . ASP A 1 189 ? -3.150 11.746 15.849 1.00 79.81 189 ASP A N 1
ATOM 1575 C CA . ASP A 1 189 ? -3.827 12.892 16.451 1.00 79.81 189 ASP A CA 1
ATOM 1576 C C . ASP A 1 189 ? -4.365 13.904 15.423 1.00 79.81 189 ASP A C 1
ATOM 1578 O O . ASP A 1 189 ? -5.260 14.683 15.762 1.00 79.81 189 ASP A O 1
ATOM 1582 N N . ASN A 1 190 ? -3.848 13.873 14.188 1.00 79.12 190 ASN A N 1
ATOM 1583 C CA . ASN A 1 190 ? -4.252 14.734 13.078 1.00 79.12 190 ASN A CA 1
ATOM 1584 C C . ASN A 1 190 ? -5.452 14.195 12.286 1.00 79.12 190 ASN A C 1
ATOM 1586 O O . ASN A 1 190 ? -5.883 14.854 11.337 1.00 79.12 190 ASN A O 1
ATOM 1590 N N . LEU A 1 191 ? -5.996 13.031 12.658 1.00 83.31 191 LEU A N 1
ATOM 1591 C CA . LEU A 1 191 ? -7.136 12.420 11.984 1.00 83.31 191 LEU A CA 1
ATOM 1592 C C . LEU A 1 191 ? -8.363 13.351 12.022 1.00 83.31 191 LEU A C 1
ATOM 1594 O O . LEU A 1 191 ? -8.916 13.632 13.084 1.00 83.31 191 LEU A O 1
ATOM 1598 N N . GLN A 1 192 ? -8.802 13.820 10.852 1.00 81.94 192 GLN A N 1
ATOM 1599 C CA . GLN A 1 192 ? -9.896 14.792 10.707 1.00 81.94 192 GLN A CA 1
ATOM 1600 C C . GLN A 1 192 ? -11.281 14.121 10.682 1.00 81.94 192 GLN A C 1
ATOM 1602 O O . GLN A 1 192 ? -12.065 14.314 9.756 1.00 81.94 192 GLN A O 1
ATOM 1607 N N . ILE A 1 193 ? -11.594 13.316 11.698 1.00 84.94 193 ILE A N 1
ATOM 1608 C CA . ILE A 1 193 ? -12.906 12.675 11.859 1.00 84.94 193 ILE A CA 1
ATOM 1609 C C . ILE A 1 193 ? -13.417 12.886 13.290 1.00 84.94 193 ILE A C 1
ATOM 1611 O O . ILE A 1 193 ? -12.627 12.980 14.230 1.00 84.94 193 ILE A O 1
ATOM 1615 N N . SER A 1 194 ? -14.735 13.008 13.474 1.00 86.81 194 SER A N 1
ATOM 1616 C CA . SER A 1 194 ? -15.289 13.202 14.820 1.00 86.81 194 SER A CA 1
ATOM 1617 C C . SER A 1 194 ? -15.082 11.961 15.688 1.00 86.81 194 SER A C 1
ATOM 1619 O O . SER A 1 194 ? -15.126 10.830 15.204 1.00 86.81 194 SER A O 1
ATOM 1621 N N . GLU A 1 195 ? -14.900 12.157 16.992 1.00 87.62 195 GLU A N 1
ATOM 1622 C CA . GLU A 1 195 ? -14.597 11.051 17.904 1.00 87.62 195 GLU A CA 1
ATOM 1623 C C . GLU A 1 195 ? -15.711 9.992 17.943 1.00 87.62 195 GLU A C 1
ATOM 1625 O O . GLU A 1 195 ? -15.439 8.797 18.048 1.00 87.62 195 GLU A O 1
ATOM 1630 N N . ILE A 1 196 ? -16.975 10.410 17.799 1.00 85.69 196 ILE A N 1
ATOM 1631 C CA . ILE A 1 196 ? -18.106 9.478 17.728 1.00 85.69 196 ILE A CA 1
ATOM 1632 C C . ILE A 1 196 ? -18.015 8.595 16.483 1.00 85.69 196 ILE A C 1
ATOM 1634 O O . ILE A 1 196 ? -18.227 7.388 16.567 1.00 85.69 196 ILE A O 1
ATOM 1638 N N . GLN A 1 197 ? -17.600 9.161 15.348 1.00 85.88 197 GLN A N 1
ATOM 1639 C CA . GLN A 1 197 ? -17.366 8.392 14.133 1.00 85.88 197 GLN A CA 1
ATOM 1640 C C . GLN A 1 197 ? -16.163 7.458 14.289 1.00 85.88 197 GLN A C 1
ATOM 1642 O O . GLN A 1 197 ? -16.254 6.316 13.843 1.00 85.88 197 GLN A O 1
ATOM 1647 N N . VAL A 1 198 ? -15.066 7.879 14.938 1.00 88.31 198 VAL A N 1
ATOM 1648 C CA . VAL A 1 198 ? -13.949 6.963 15.264 1.00 88.31 198 VAL A CA 1
ATOM 1649 C C . VAL A 1 198 ? -14.485 5.761 16.038 1.00 88.31 198 VAL A C 1
ATOM 1651 O O . VAL A 1 198 ? -14.243 4.615 15.658 1.00 88.31 198 VAL A O 1
ATOM 1654 N N . TRP A 1 199 ? -15.259 6.020 17.092 1.00 89.38 199 TRP A N 1
ATOM 1655 C CA . TRP A 1 199 ? -15.810 4.979 17.948 1.00 89.38 199 TRP A CA 1
ATOM 1656 C C . TRP A 1 199 ? -16.734 4.012 17.194 1.00 89.38 199 TRP A C 1
ATOM 1658 O O . TRP A 1 199 ? -16.574 2.794 17.300 1.00 89.38 199 TRP A O 1
ATOM 1668 N N . GLU A 1 200 ? -17.647 4.526 16.369 1.00 87.50 200 GLU A N 1
ATOM 1669 C CA . GLU A 1 200 ? -18.538 3.706 15.541 1.00 87.50 200 GLU A CA 1
ATOM 1670 C C . GLU A 1 200 ? -17.772 2.797 14.572 1.00 87.50 200 GLU A C 1
ATOM 1672 O O . GLU A 1 200 ? -18.113 1.621 14.419 1.00 87.50 200 GLU A O 1
ATOM 1677 N N . HIS A 1 201 ? -16.717 3.302 13.930 1.00 87.19 201 HIS A N 1
ATOM 1678 C CA . HIS A 1 201 ? -15.917 2.498 13.008 1.00 87.19 201 HIS A CA 1
ATOM 1679 C C . HIS A 1 201 ? -15.066 1.453 13.731 1.00 87.19 201 HIS A C 1
ATOM 1681 O O . HIS A 1 201 ? -14.958 0.324 13.255 1.00 87.19 201 HIS A O 1
ATOM 1687 N N . VAL A 1 202 ? -14.521 1.782 14.904 1.00 88.38 202 VAL A N 1
ATOM 1688 C CA . VAL A 1 202 ? -13.798 0.827 15.758 1.00 88.38 202 VAL A CA 1
ATOM 1689 C C . VAL A 1 202 ? -14.717 -0.327 16.167 1.00 88.38 202 VAL A C 1
ATOM 1691 O O . VAL A 1 202 ? -14.308 -1.487 16.096 1.00 88.38 202 VAL A O 1
ATOM 1694 N N . LEU A 1 203 ? -15.975 -0.043 16.520 1.00 87.75 203 LEU A N 1
ATOM 1695 C CA . LEU A 1 203 ? -16.980 -1.070 16.810 1.00 87.75 203 LEU A CA 1
ATOM 1696 C C . LEU A 1 203 ? -17.296 -1.937 15.583 1.00 87.75 203 LEU A C 1
ATOM 1698 O O . LEU A 1 203 ? -17.228 -3.165 15.675 1.00 87.75 203 LEU A O 1
ATOM 1702 N N . LYS A 1 204 ? -17.587 -1.320 14.428 1.00 86.81 204 LYS A N 1
ATOM 1703 C CA . LYS A 1 204 ? -17.834 -2.038 13.162 1.00 86.81 204 LYS A CA 1
ATOM 1704 C C . LYS A 1 204 ? -16.661 -2.948 12.790 1.00 86.81 204 LYS A C 1
ATOM 1706 O O . LYS A 1 204 ? -16.869 -4.100 12.407 1.00 86.81 204 LYS A O 1
ATOM 1711 N N . TRP A 1 205 ? -15.434 -2.453 12.936 1.00 88.75 205 TRP A N 1
ATOM 1712 C CA . TRP A 1 205 ? -14.219 -3.226 12.704 1.00 88.75 205 TRP A CA 1
ATOM 1713 C C . TRP A 1 205 ? -14.088 -4.384 13.704 1.00 88.75 205 TRP A C 1
ATOM 1715 O O . TRP A 1 205 ? -13.846 -5.518 13.306 1.00 88.75 205 TRP A O 1
ATOM 1725 N N . GLY A 1 206 ? -14.336 -4.153 14.997 1.00 89.12 206 GLY A N 1
ATOM 1726 C CA . GLY A 1 206 ? -14.316 -5.214 16.009 1.00 89.12 206 GLY A CA 1
ATOM 1727 C C . GLY A 1 206 ? -15.304 -6.347 15.714 1.00 89.12 206 GLY A C 1
ATOM 1728 O O . GLY A 1 206 ? -14.965 -7.522 15.877 1.00 89.12 206 GLY A O 1
ATOM 1729 N N . VAL A 1 207 ? -16.504 -6.005 15.236 1.00 88.19 207 VAL A N 1
ATOM 1730 C CA . VAL A 1 207 ? -17.516 -6.978 14.796 1.00 88.19 207 VAL A CA 1
ATOM 1731 C C . VAL A 1 207 ? -17.043 -7.736 13.558 1.00 88.19 207 VAL A C 1
ATOM 1733 O O . VAL A 1 207 ? -17.144 -8.961 13.529 1.00 88.19 207 VAL A O 1
ATOM 1736 N N . SER A 1 208 ? -16.474 -7.054 12.557 1.00 86.75 208 SER A N 1
ATOM 1737 C CA . SER A 1 208 ? -16.019 -7.708 11.322 1.00 86.75 208 SER A CA 1
ATOM 1738 C C . SER A 1 208 ? -14.913 -8.740 11.581 1.00 86.75 208 SER A C 1
ATOM 1740 O O . SER A 1 208 ? -14.989 -9.855 11.056 1.00 86.75 208 SER A O 1
ATOM 1742 N N . GLN A 1 209 ? -13.966 -8.434 12.478 1.00 86.31 209 GLN A N 1
ATOM 1743 C CA . GLN A 1 209 ? -12.899 -9.356 12.894 1.00 86.31 209 GLN A CA 1
ATOM 1744 C C . GLN A 1 209 ? -13.416 -10.602 13.628 1.00 86.31 209 GLN A C 1
ATOM 1746 O O . GLN A 1 209 ? -12.767 -11.648 13.621 1.00 86.31 209 GLN A O 1
ATOM 1751 N N . ASN A 1 210 ? -14.589 -10.516 14.257 1.00 88.19 210 ASN A N 1
ATOM 1752 C CA . ASN A 1 210 ? -15.202 -11.610 15.011 1.00 88.19 210 ASN A CA 1
ATOM 1753 C C . ASN A 1 210 ? -16.475 -12.152 14.349 1.00 88.19 210 ASN A C 1
ATOM 1755 O O . ASN A 1 210 ? -17.222 -12.897 14.980 1.00 88.19 210 ASN A O 1
ATOM 1759 N N . SER A 1 211 ? -16.708 -11.834 13.076 1.00 88.25 211 SER A N 1
ATOM 1760 C CA . SER A 1 211 ? -17.931 -12.189 12.341 1.00 88.25 211 SER A CA 1
ATOM 1761 C C . SER A 1 211 ? -18.230 -13.692 12.305 1.00 88.25 211 SER A C 1
ATOM 1763 O O . SER A 1 211 ? -19.387 -14.086 12.233 1.00 88.25 211 SER A O 1
ATOM 1765 N N . ALA A 1 212 ? -17.208 -14.546 12.413 1.00 89.81 212 ALA A N 1
ATOM 1766 C CA . ALA A 1 212 ? -17.379 -15.998 12.497 1.00 89.81 212 ALA A CA 1
ATOM 1767 C C . ALA A 1 212 ? -17.862 -16.499 13.876 1.00 89.81 212 ALA A C 1
ATOM 1769 O O . ALA A 1 212 ? -18.294 -17.645 13.986 1.00 89.81 212 ALA A O 1
ATOM 1770 N N . LYS A 1 213 ? -17.728 -15.684 14.929 1.00 88.69 213 LYS A N 1
ATOM 1771 C CA . LYS A 1 213 ? -18.047 -16.036 16.325 1.00 88.69 213 LYS A CA 1
ATOM 1772 C C . LYS A 1 213 ? -19.259 -15.287 16.868 1.00 88.69 213 LYS A C 1
ATOM 1774 O O . LYS A 1 213 ? -19.863 -15.769 17.815 1.00 88.69 213 LYS A O 1
ATOM 1779 N N . LEU A 1 214 ? -19.575 -14.127 16.300 1.00 86.38 214 LEU A N 1
ATOM 1780 C CA . LEU A 1 214 ? -20.652 -13.267 16.770 1.00 86.38 214 LEU A CA 1
ATOM 1781 C C . LEU A 1 214 ? -21.965 -13.554 16.027 1.00 86.38 214 LEU A C 1
ATOM 1783 O O . LEU A 1 214 ? -21.938 -13.819 14.821 1.00 86.38 214 LEU A O 1
ATOM 1787 N N . PRO A 1 215 ? -23.119 -13.446 16.708 1.00 87.25 215 PRO A N 1
ATOM 1788 C CA . PRO A 1 215 ? -24.419 -13.421 16.050 1.00 87.25 215 PRO A CA 1
ATOM 1789 C C . PRO A 1 215 ? -24.520 -12.289 15.018 1.00 87.25 215 PRO A C 1
ATOM 1791 O O . PRO A 1 215 ? -23.863 -11.252 15.129 1.00 87.25 215 PRO A O 1
ATOM 1794 N N . SER A 1 216 ? -25.376 -12.467 14.009 1.00 83.50 216 SER A N 1
ATOM 1795 C CA . SER A 1 216 ? -25.577 -11.449 12.968 1.00 83.50 216 SER A CA 1
ATOM 1796 C C . SER A 1 216 ? -26.401 -10.249 13.445 1.00 83.50 216 SER A C 1
ATOM 1798 O O . SER A 1 216 ? -26.181 -9.147 12.948 1.00 83.50 216 SER A O 1
ATOM 1800 N N . ASN A 1 217 ? -27.319 -10.439 14.401 1.00 80.88 217 ASN A N 1
ATOM 1801 C CA . ASN A 1 217 ? -28.098 -9.347 14.988 1.00 80.88 217 ASN A CA 1
ATOM 1802 C C . ASN A 1 217 ? -27.564 -8.998 16.373 1.00 80.88 217 ASN A C 1
ATOM 1804 O O . ASN A 1 217 ? -27.294 -9.884 17.180 1.00 80.88 217 ASN A O 1
ATOM 1808 N N . LEU A 1 218 ? -27.486 -7.701 16.670 1.00 77.25 218 LEU A N 1
ATOM 1809 C CA . LEU A 1 218 ? -27.048 -7.211 17.977 1.00 77.25 218 LEU A CA 1
ATOM 1810 C C . LEU A 1 218 ? -27.999 -7.628 19.113 1.00 77.25 218 LEU A C 1
ATOM 1812 O O . LEU A 1 218 ? -27.549 -7.852 20.230 1.00 77.25 218 LEU A O 1
ATOM 1816 N N . GLU A 1 219 ? -29.298 -7.773 18.829 1.00 83.69 219 GLU A N 1
ATOM 1817 C CA . GLU A 1 219 ? -30.307 -8.213 19.811 1.00 83.69 219 GLU A CA 1
ATOM 1818 C C . GLU A 1 219 ? -30.058 -9.638 20.330 1.00 83.69 219 GLU A C 1
ATOM 1820 O O . GLU A 1 219 ? -30.497 -9.979 21.427 1.00 83.69 219 GLU A O 1
ATOM 1825 N N . ASP A 1 220 ? -29.312 -10.445 19.570 1.00 87.50 220 ASP A N 1
ATOM 1826 C CA . ASP A 1 220 ? -28.983 -11.828 19.913 1.00 87.50 220 ASP A CA 1
ATOM 1827 C C . ASP A 1 220 ? -27.693 -11.938 20.754 1.00 87.50 220 ASP A C 1
ATOM 1829 O O . ASP A 1 220 ? -27.295 -13.043 21.124 1.00 87.50 220 ASP A O 1
ATOM 1833 N N . TYR A 1 221 ? -27.013 -10.818 21.044 1.00 84.88 221 TYR A N 1
ATOM 1834 C CA . TYR A 1 221 ? -25.721 -10.835 21.734 1.00 84.88 221 TYR A CA 1
ATOM 1835 C C . TYR A 1 221 ? -25.870 -11.239 23.198 1.00 84.88 221 TYR A C 1
ATOM 1837 O O . TYR A 1 221 ? -26.610 -10.638 23.981 1.00 84.88 221 TYR A O 1
ATOM 1845 N N . LEU A 1 222 ? -25.064 -12.217 23.596 1.00 89.88 222 LEU A N 1
ATOM 1846 C CA . LEU A 1 222 ? -24.883 -12.626 24.977 1.00 89.88 222 LEU A CA 1
ATOM 1847 C C . LEU A 1 222 ? -23.693 -11.895 25.606 1.00 89.88 222 LEU A C 1
ATOM 1849 O O . LEU A 1 222 ? -22.836 -11.312 24.942 1.00 89.88 222 LEU A O 1
ATOM 1853 N N . GLN A 1 223 ? -23.582 -11.982 26.933 1.00 87.69 223 GLN A N 1
ATOM 1854 C CA . GLN A 1 223 ? -22.458 -11.404 27.679 1.00 87.69 223 GLN A CA 1
ATOM 1855 C C . GLN A 1 223 ? -21.082 -11.869 27.152 1.00 87.69 223 GLN A C 1
ATOM 1857 O O . GLN A 1 223 ? -20.101 -11.126 27.219 1.00 87.69 223 GLN A O 1
ATOM 1862 N N . GLU A 1 224 ? -21.002 -13.094 26.633 1.00 88.19 224 GLU A N 1
ATOM 1863 C CA . GLU A 1 224 ? -19.791 -13.688 26.057 1.00 88.19 224 GLU A CA 1
ATOM 1864 C C . GLU A 1 224 ? -19.381 -13.028 24.730 1.00 88.19 224 GLU A C 1
ATOM 1866 O O . GLU A 1 224 ? -18.187 -12.839 24.476 1.00 88.19 224 GLU A O 1
ATOM 1871 N N . ASP A 1 225 ? -20.352 -12.584 23.934 1.00 87.38 225 ASP A N 1
ATOM 1872 C CA . ASP A 1 225 ? -20.137 -11.859 22.680 1.00 87.38 225 ASP A CA 1
ATOM 1873 C C . ASP A 1 225 ? -19.570 -10.462 22.957 1.00 87.38 225 ASP A C 1
ATOM 1875 O O . ASP A 1 225 ? -18.558 -10.056 22.376 1.00 87.38 225 ASP A O 1
ATOM 1879 N N . PHE A 1 226 ? -20.129 -9.765 23.953 1.00 87.00 226 PHE A N 1
ATOM 1880 C CA . PHE A 1 226 ? -19.579 -8.494 24.435 1.00 87.00 226 PHE A CA 1
ATOM 1881 C C . PHE A 1 226 ? -18.163 -8.655 24.999 1.00 87.00 226 PHE A C 1
ATOM 1883 O O . PHE A 1 226 ? -17.301 -7.806 24.765 1.00 87.00 226 PHE A O 1
ATOM 1890 N N . ASN A 1 227 ? -17.883 -9.750 25.712 1.00 85.69 227 ASN A N 1
ATOM 1891 C CA . ASN A 1 227 ? -16.530 -10.048 26.188 1.00 85.69 227 ASN A CA 1
ATOM 1892 C C . ASN A 1 227 ? -15.560 -10.319 25.027 1.00 85.69 227 ASN A C 1
ATOM 1894 O O . ASN A 1 227 ? -14.406 -9.890 25.085 1.00 85.69 227 ASN A O 1
ATOM 1898 N N . THR A 1 228 ? -16.022 -10.991 23.971 1.00 90.25 228 THR A N 1
ATOM 1899 C CA . THR A 1 228 ? -15.247 -11.228 22.747 1.00 90.25 228 THR A CA 1
ATOM 1900 C C . THR A 1 228 ? -14.864 -9.905 22.090 1.00 90.25 228 THR A C 1
ATOM 1902 O O . THR A 1 228 ? -13.675 -9.643 21.897 1.00 90.25 228 THR A O 1
ATOM 1905 N N . LEU A 1 229 ? -15.839 -9.021 21.861 1.00 88.38 229 LEU A N 1
ATOM 1906 C CA . LEU A 1 229 ? -15.589 -7.681 21.328 1.00 88.38 229 LEU A CA 1
ATOM 1907 C C . LEU A 1 229 ? -14.650 -6.868 22.220 1.00 88.38 229 LEU A C 1
ATOM 1909 O O . LEU A 1 229 ? -13.671 -6.304 21.733 1.00 88.38 229 LEU A O 1
ATOM 1913 N N . LYS A 1 230 ? -14.890 -6.850 23.536 1.00 87.94 230 LYS A N 1
ATOM 1914 C CA . LYS A 1 230 ? -14.033 -6.152 24.504 1.00 87.94 230 LYS A CA 1
ATOM 1915 C C . LYS A 1 230 ? -12.579 -6.604 24.403 1.00 87.94 230 LYS A C 1
ATOM 1917 O O . LYS A 1 230 ? -11.680 -5.770 24.456 1.00 87.94 230 LYS A O 1
ATOM 1922 N N . ASN A 1 231 ? -12.337 -7.907 24.271 1.00 88.56 231 ASN A N 1
ATOM 1923 C CA . ASN A 1 231 ? -10.986 -8.448 24.162 1.00 88.56 231 ASN A CA 1
ATOM 1924 C C . ASN A 1 231 ? -10.304 -8.030 22.855 1.00 88.56 231 ASN A C 1
ATOM 1926 O O . ASN A 1 231 ? -9.138 -7.639 22.896 1.00 88.56 231 ASN A O 1
ATOM 1930 N N . THR A 1 232 ? -11.022 -8.050 21.728 1.00 90.62 232 THR A N 1
ATOM 1931 C CA . THR A 1 232 ? -10.511 -7.571 20.432 1.00 90.62 232 THR A CA 1
ATOM 1932 C C . THR A 1 232 ? -10.199 -6.078 20.454 1.00 90.62 232 THR A C 1
ATOM 1934 O O . THR A 1 232 ? -9.144 -5.656 19.987 1.00 90.62 232 THR A O 1
ATOM 1937 N N . LEU A 1 233 ? -11.088 -5.272 21.034 1.00 89.50 233 LEU A N 1
ATOM 1938 C CA . LEU A 1 233 ? -10.970 -3.816 21.027 1.00 89.50 233 LEU A CA 1
ATOM 1939 C C . LEU A 1 233 ? -10.029 -3.271 22.102 1.00 89.50 233 LEU A C 1
ATOM 1941 O O . LEU A 1 233 ? -9.636 -2.109 22.036 1.00 89.50 233 LEU A O 1
ATOM 1945 N N . ARG A 1 234 ? -9.628 -4.094 23.078 1.00 90.12 234 ARG A N 1
ATOM 1946 C CA . ARG A 1 234 ? -8.870 -3.666 24.264 1.00 90.12 234 ARG A CA 1
ATOM 1947 C C . ARG A 1 234 ? -7.642 -2.816 23.941 1.00 90.12 234 ARG A C 1
ATOM 1949 O O . ARG A 1 234 ? -7.368 -1.871 24.670 1.00 90.12 234 ARG A O 1
ATOM 1956 N N . GLN A 1 235 ? -6.903 -3.164 22.890 1.00 87.81 235 GLN A N 1
ATOM 1957 C CA . GLN A 1 235 ? -5.689 -2.439 22.502 1.00 87.81 235 GLN A CA 1
ATOM 1958 C C . GLN A 1 235 ? -5.966 -1.098 21.811 1.00 87.81 235 GLN A C 1
ATOM 1960 O O . GLN A 1 235 ? -5.082 -0.255 21.771 1.00 87.81 235 GLN A O 1
ATOM 1965 N N . TYR A 1 236 ? -7.182 -0.894 21.301 1.00 89.12 236 TYR A N 1
ATOM 1966 C CA . TYR A 1 236 ? -7.584 0.308 20.573 1.00 89.12 236 TYR A CA 1
ATOM 1967 C C . TYR A 1 236 ? -8.311 1.325 21.461 1.00 89.12 236 TYR A C 1
ATOM 1969 O O . TYR A 1 236 ? -8.223 2.521 21.213 1.00 89.12 236 TYR A O 1
ATOM 1977 N N . ILE A 1 237 ? -8.965 0.861 22.536 1.00 87.94 237 ILE A N 1
ATOM 1978 C CA . ILE A 1 237 ? -9.669 1.704 23.521 1.00 87.94 237 ILE A CA 1
ATOM 1979 C C . ILE A 1 237 ? -8.831 2.901 24.015 1.00 87.94 237 ILE A C 1
ATOM 1981 O O . ILE A 1 237 ? -9.398 3.988 24.099 1.00 87.94 237 ILE A O 1
ATOM 1985 N N . PRO A 1 238 ? -7.523 2.769 24.329 1.00 91.06 238 PRO A N 1
ATOM 1986 C CA . PRO A 1 238 ? -6.721 3.902 24.800 1.00 91.06 238 PRO A CA 1
ATOM 1987 C C . PRO A 1 238 ? -6.583 5.058 23.802 1.00 91.06 238 PRO A C 1
ATOM 1989 O O . PRO A 1 238 ? -6.253 6.163 24.221 1.00 91.06 238 PRO A O 1
ATOM 1992 N N . PHE A 1 239 ? -6.823 4.815 22.511 1.00 88.94 239 PHE A N 1
ATOM 1993 C CA . PHE A 1 239 ? -6.739 5.834 21.462 1.00 88.94 239 PHE A CA 1
ATOM 1994 C C . PHE A 1 239 ? -8.072 6.555 21.226 1.00 88.94 239 PHE A C 1
ATOM 1996 O O . PHE A 1 239 ? -8.106 7.539 20.497 1.00 88.94 239 PHE A O 1
ATOM 2003 N N . ILE A 1 240 ? -9.156 6.105 21.870 1.00 87.38 240 ILE A N 1
ATOM 2004 C CA . ILE A 1 240 ? -10.471 6.741 21.781 1.00 87.38 240 ILE A CA 1
ATOM 2005 C C . ILE A 1 240 ? -10.588 7.815 22.859 1.00 87.38 240 ILE A C 1
ATOM 2007 O O . ILE A 1 240 ? -10.536 7.548 24.065 1.00 87.38 240 ILE A O 1
ATOM 2011 N N . ARG A 1 241 ? -10.789 9.057 22.437 1.00 88.06 241 ARG A N 1
ATOM 2012 C CA . ARG A 1 241 ? -10.896 10.231 23.303 1.00 88.06 241 ARG A CA 1
ATOM 2013 C C . ARG A 1 241 ? -12.332 10.404 23.788 1.00 88.06 241 ARG A C 1
ATOM 2015 O O . ARG A 1 241 ? -12.972 11.403 23.488 1.00 88.06 241 ARG A O 1
ATOM 2022 N N . PHE A 1 242 ? -12.843 9.468 24.591 1.00 85.06 242 PHE A N 1
ATOM 2023 C CA . PHE A 1 242 ? -14.243 9.471 25.066 1.00 85.06 242 PHE A CA 1
ATOM 2024 C C . PHE A 1 242 ? -14.724 10.801 25.681 1.00 85.06 242 PHE A C 1
ATOM 2026 O O . PHE A 1 242 ? -15.916 11.085 25.671 1.00 85.06 242 PHE A O 1
ATOM 2033 N N . TYR A 1 243 ? -13.818 11.637 26.197 1.00 83.75 243 TYR A N 1
ATOM 2034 C CA . TYR A 1 243 ? -14.134 12.974 26.709 1.00 83.75 243 TYR A CA 1
ATOM 2035 C C . TYR A 1 243 ? -14.572 13.983 25.627 1.00 83.75 243 TYR A C 1
ATOM 2037 O O . TYR A 1 243 ? -15.168 15.002 25.966 1.00 83.75 243 TYR A O 1
ATOM 2045 N N . ASN A 1 244 ? -14.300 13.705 24.348 1.00 82.56 244 ASN A N 1
ATOM 2046 C CA . ASN A 1 244 ? -14.774 14.472 23.194 1.00 82.56 244 ASN A CA 1
ATOM 2047 C C . ASN A 1 244 ? -16.173 14.038 22.725 1.00 82.56 244 ASN A C 1
ATOM 2049 O O . ASN A 1 244 ? -16.721 14.660 21.817 1.00 82.56 244 ASN A O 1
ATOM 2053 N N . LEU A 1 245 ? -16.760 12.998 23.329 1.00 82.69 245 LEU A N 1
ATOM 2054 C CA . LEU A 1 245 ? -18.130 12.574 23.049 1.00 82.69 245 LEU A CA 1
ATOM 2055 C C . LEU A 1 245 ? -19.115 13.371 23.902 1.00 82.69 245 LEU A C 1
ATOM 2057 O O . LEU A 1 245 ? -18.946 13.533 25.113 1.00 82.69 245 LEU A O 1
ATOM 2061 N N . THR A 1 246 ? -20.194 13.843 23.289 1.00 78.06 246 THR A N 1
ATOM 2062 C CA . THR A 1 246 ? -21.272 14.505 24.018 1.00 78.06 246 THR A CA 1
ATOM 2063 C C . THR A 1 246 ? -22.137 13.488 24.759 1.00 78.06 246 THR A C 1
ATOM 2065 O O . THR A 1 246 ? -22.329 12.346 24.340 1.00 78.06 246 THR A O 1
ATOM 2068 N N . SER A 1 247 ? -22.774 13.925 25.847 1.00 68.25 247 SER A N 1
ATOM 2069 C CA . SER A 1 247 ? -23.700 13.078 26.610 1.00 68.25 247 SER A CA 1
ATOM 2070 C C . SER A 1 247 ? -24.910 12.603 25.793 1.00 68.25 247 SER A C 1
ATOM 2072 O O . SER A 1 247 ? -25.576 11.664 26.208 1.00 68.25 247 SER A O 1
ATOM 2074 N N . LYS A 1 248 ? -25.234 13.243 24.662 1.00 69.88 248 LYS A N 1
ATOM 2075 C CA . LYS A 1 248 ? -26.293 12.774 23.754 1.00 69.88 248 LYS A CA 1
ATOM 2076 C C . LYS A 1 248 ? -25.809 11.634 22.862 1.00 69.88 248 LYS A C 1
ATOM 2078 O O . LYS A 1 248 ? -26.561 10.695 22.654 1.00 69.88 248 LYS A O 1
ATOM 2083 N N . GLU A 1 249 ? -24.568 11.696 22.392 1.00 68.00 249 GLU A N 1
ATOM 2084 C CA . GLU A 1 249 ? -23.963 10.654 21.552 1.00 68.00 249 GLU A CA 1
ATOM 2085 C C . GLU A 1 249 ? -23.718 9.363 22.340 1.00 68.00 249 GLU 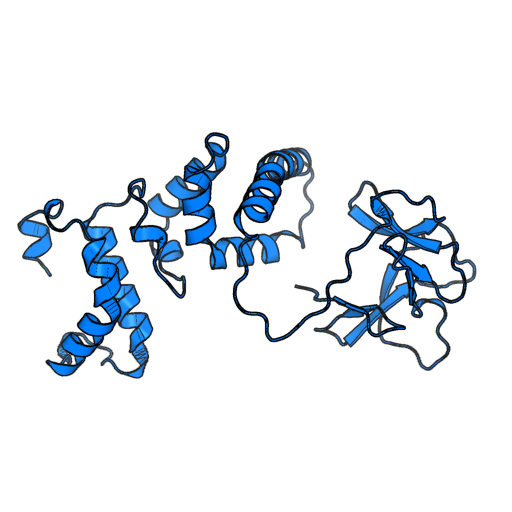A C 1
ATOM 2087 O O . GLU A 1 249 ? -23.942 8.277 21.823 1.00 68.00 249 GLU A O 1
ATOM 2092 N N . VAL A 1 250 ? -23.358 9.473 23.622 1.00 60.56 250 VAL A N 1
ATOM 2093 C CA . VAL A 1 250 ? -23.146 8.306 24.499 1.00 60.56 250 VAL A CA 1
ATOM 2094 C C . VAL A 1 250 ? -24.462 7.643 24.943 1.00 60.56 250 VAL A C 1
ATOM 2096 O O . VAL A 1 250 ? -24.470 6.457 25.245 1.00 60.56 250 VAL A O 1
ATOM 2099 N N . ASN A 1 251 ? -25.580 8.381 24.986 1.00 53.38 251 ASN A N 1
ATOM 2100 C CA . ASN A 1 251 ? -26.872 7.898 25.511 1.00 53.38 251 ASN A CA 1
ATOM 2101 C C . ASN A 1 251 ? -27.916 7.564 24.415 1.00 53.38 251 ASN A C 1
ATOM 2103 O O . ASN A 1 251 ? -29.099 7.402 24.728 1.00 53.38 251 ASN A O 1
ATOM 2107 N N . HIS A 1 252 ? -27.522 7.521 23.137 1.00 50.66 252 HIS A N 1
ATOM 2108 C CA . HIS A 1 252 ? -28.391 7.165 21.997 1.00 50.66 252 HIS A CA 1
ATOM 2109 C C . HIS A 1 252 ? -27.915 5.935 21.195 1.00 50.66 252 HIS A C 1
ATOM 2111 O O . HIS A 1 252 ? -28.475 5.661 20.134 1.00 50.66 252 HIS A O 1
ATOM 2117 N N . GLN A 1 253 ? -26.940 5.183 21.715 1.00 48.16 253 GLN A N 1
ATOM 2118 C CA . GLN A 1 253 ? -26.579 3.825 21.278 1.00 48.16 253 GLN A CA 1
ATOM 2119 C C . GLN A 1 253 ? -27.062 2.805 22.313 1.00 48.16 253 GLN A C 1
ATOM 2121 O O . GLN A 1 253 ? -27.373 1.668 21.899 1.00 48.16 253 GLN A O 1
#

pLDDT: mean 71.75, std 17.98, range [33.84, 94.12]

Secondary structure (DSSP, 8-state):
---EEE-SS-EEETTT--EEEE---S---TTEEEEEEPPPSSP-TTT-EEEETTTTEEEETTEEEEEEEE-TTS-EEEEE----GGG--------S-----S-HHHHHHHHHHHHHHHHHHHHHH-SS----SSHHHHHHHHHHTHHHHHHHHHH-TT-HHHHHHHHHHHHH-HHHHTTSSS-GGGG-TT--S-HHHHHHHHHHHHHHHTTTTS-SSGGG--HHHHHHHHHHHTTTGGG--GGGS-HHHHT--

Radius of gyration: 25.32 Å; Cα contacts (8 Å, |Δi|>4): 257; chains: 1; bounding box: 59×45×67 Å

Mean predicted aligned error: 18.06 Å

Foldseek 3Di:
DQDWADPAWFTAGPPPRWTWFQPDDVDDAAFGAIDTGHDDDPDHQRGTWHADPVLQWIAGPVDRQWTFFQPPVRGTDTHGDPSDPRRHDDRDDCPVDDDDDDPVVVVVVVVVVVVVVVVVVVVVVPPDPDDDDPPPPVVVVCLQCVQVQQVVLVVDPPNPVVVVVSQVCCVVPVLSQLPYPDNCNLQDPPRPDQLLVVVVSLQVSLCVVCVVPADPDPVPDDPVNVVSSCVSCVVVVVSRPCVSDDPVSVPPD

Organism: NCBI:txid588596

Solvent-accessible surface area (backbone atoms only — not comparable to full-atom values): 15405 Å² total; per-residue (Å²): 133,87,49,70,49,73,77,85,37,38,46,28,29,74,83,80,66,26,23,48,27,40,73,66,60,103,66,82,51,72,69,39,59,53,43,79,36,77,76,69,78,84,85,50,70,43,37,32,38,42,76,40,84,90,68,30,28,44,22,32,66,87,42,74,56,34,20,50,27,48,45,99,82,74,48,64,24,34,26,70,68,78,83,50,73,52,30,46,54,90,83,78,81,87,68,94,77,79,82,90,75,97,61,58,69,64,57,50,56,56,56,55,69,46,47,63,62,49,53,55,52,48,63,72,60,62,84,53,100,76,88,88,83,70,67,62,56,58,48,50,48,47,64,68,38,40,47,60,54,57,55,53,30,74,76,38,88,90,32,59,70,59,44,48,52,49,52,51,44,46,65,76,43,51,75,67,69,58,67,42,101,62,72,65,50,63,68,45,89,79,57,83,65,57,59,61,57,53,51,55,50,53,51,54,40,39,47,61,80,36,53,94,79,44,70,92,48,77,89,71,58,48,75,68,48,54,50,51,40,49,62,69,38,54,85,54,53,85,55,55,60,68,88,73,47,52,78,64,68,72,72,74,116

InterPro domains:
  IPR035992 Ricin B-like lectins [SSF50370] (10-96)

=== Feature glossary ===
A reading guide for the features in this record.

Start from the sequence.

  · This is the polypeptide sequence — one letter per residue, N-terminus first. Length ranges from a few dozen residues for small domains to over a thousand for large multi-domain proteins.

Fold it, and you get atomic coordinates and the backbone conformation that goes with them.

  · Structure coordinates are given as an mmCIF _atom_site loop: one row per atom with element, residue name, chain id, sequence number, and x/y/z position in Å. Only the four main-chain atoms per residue are included here; side chains are omitted to keep the record compact.

  · Backbone dihedral angles. Every residue except chain termini has a φ (preceding-C → N → Cα → C) and a ψ (N → Cα → C → next-N). They are reported in degrees following the IUPAC sign convention. Secondary structure is essentially a statement about which (φ, ψ) basin each residue occupies.

  · The SS8 string is DSSP's per-residue secondary-structure call. α-helix (H) means an i→i+4 H-bond ladder; β-strand (E) means the residue participates in a β-sheet; 3₁₀ (G) and π (I) are tighter and wider helices; T/S are turns/bends; '-' is loop.

  · SS3 is a coarse helix/strand/coil call (letters a/b/c) made by the P-SEA algorithm from inter-Cα distances and dihedrals. It is less detailed than DSSP but needs only Cα positions.

Summarize the fold with a handful of shape descriptors and a per-residue structural alphabet.

  · Radius of gyration (Rg) is the root-mean-square distance of Cα atoms from their centroid — a single number for overall size and compactness. A globular domain of N residues has Rg ≈ 2.2·N^0.38 Å; an extended or disordered chain has a much larger Rg. The Cα contact count is the number of residue pairs whose Cα atoms are within 8 Å and are more than four positions apart in sequence — a standard proxy for tertiary packing density. The bounding box is the smallest axis-aligned box enclosing all Cα atoms.

  · The Foldseek 3Di string encodes local tertiary geometry as a 20-letter alphabet — one character per residue — derived from the relative positions of nearby Cα atoms. Unlike the amino-acid sequence, 3Di is a direct function of the 3D structure, so two proteins with the same fold have similar 3Di strings even at low sequence identity.

  · Solvent-accessible surface area (SASA) is the area in Å² traced out by the centre of a 1.4 Å probe sphere (a water molecule) rolled over the protein's van der Waals surface (Shrake–Rupley / Lee–Richards construction). Buried residues have near-zero SASA; fully exposed residues can exceed 200 Å². The total SASA scales roughly with the number of surface residues.

Ask how reliable the model is.

  · pLDDT (predicted Local Distance Difference Test) is AlphaFold's per-residue confidence score, ranging from 0 to 100. Values above 90 indicate high confidence (typically well-packed cores); 70–90 is confident; 50–70 low confidence; below 50 usually means the region is disordered or the prediction is unreliable there. AlphaFold stores pLDDT in the mmCIF B-factor column.

  · B-factor (Debye–Waller factor) reflects atomic displacement in the crystal lattice. It is an experimental observable (units Å²), not a prediction; low values mean the atom is pinned down, high values mean it moves or is heterogeneous across the crystal.

  · Predicted Aligned Error (PAE) is an AlphaFold confidence matrix: entry (i, j) is the expected error in the position of residue j, in ångströms, when the prediction is superimposed on the true structure at residue i. Low PAE within a block of residues means that block is internally rigid and well-predicted; high PAE between two blocks means their relative placement is uncertain even if each block individually is confident.

Place it in context: what it resembles, what it is annotated as, and how it looks.

  · Nearest PDB neighbors are the top structural matches found by Foldseek when searching this structure against the entire Protein Data Bank. Each hit reports a TM-score (0 to 1; >0.5 almost always implies the same fold) and an E-value. These are *structural* homologs — they may share no detectable sequence similarity.

  · Functional annotations link the protein to curated databases. InterPro entries identify conserved domains and families by matching the sequence against member-database signatures (Pfam, PROSITE, CDD, …). Gene Ontology (GO) terms describe molecular function, biological process, and cellular component in a controlled vocabulary. CATH places the structure in a hierarchical fold classification (Class/Architecture/Topology/Homologous-superfamily). The organism is the source species.

  · Three diagnostic plots accompany the record. The Cα contact map visualizes the tertiary structure as a 2D adjacency matrix (8 Å cutoff, sequence-local contacts suppressed). The Ramachandran plot shows the distribution of backbone (φ, ψ) torsions, with points in the α and β basins reflecting secondary structure content. The PAE plot shows AlphaFold's inter-residue confidence as a color matrix.

  · Six rendered views show the 3D structure from the faces of a cube — i.e. along ±x, ±y, ±z. Rendering representation is drawn randomly per protein from cartoon (secondary-structure ribbons), sticks (backbone bonds), or molecular surface; coloring is either N→C rainbow (blue at the N-terminus through red at the C-terminus) or one color per chain.